Protein AF-A0A7X8ZGB3-F1 (afdb_monomer)

Secondary structure (DSSP, 8-state):
---EEEEEETTEEEEEETTEEEEEEEEETTS-EEEEEEEEEBS---SSSB-HHHHHHHHHHH-SSHHHHHHHHHHHHHTT-B-BTBEEEEEEEE-SS-EEEEEE-SS-EEEEEESSS-----SS--STTTGGGB---HHHHHHHHHHHHHHHHHHHHHHHTTS--HHHHHHHHT-----GGGT---SS-TT--EEEEEE--SS-GGG-EEEEEES-TTS--EEEEEGGG-S--HHHHS-HHHHHHHHHHHHH-SS-TTHHHHHHHHHHHHHHHHHHHHHHHHHHHTT-HHHHHHHHHHHHHHHHHHHHHHHHHH--

Sequence (316 aa):
MRRFGATRLANWLGSCHINMPFPLMGINAAGLAVAMNNADAYDGWNNCGLNTSMIARIILENCANVDEAAELLEKIRLAGAYYHKKTGSMFFLADRQKAYLSEFCALASQFAVMEFGYVIRANSWRLPGVTALSKHGSKHLANDAFREYQVRDVLNEAMRHGGVRVEDCFAASRLRGGDVKAGVFPVCWESSTAFATCQPDAEFPELSTFYLASGPPRNSVVIAVSFAAQALPLEMYTGNWTAKAQRFKAEAGMDHNKMPEIERLEQELLQEYRLVRERARVLLRENNPGQAQKIMRENLAGQLAKAEKFFDGLLP

Structure (mmCIF, N/CA/C/O backbone):
data_AF-A0A7X8ZGB3-F1
#
_entry.id   AF-A0A7X8ZGB3-F1
#
loop_
_atom_site.group_PDB
_atom_site.id
_atom_site.type_symbol
_atom_site.label_atom_id
_atom_site.label_alt_id
_atom_site.label_comp_id
_atom_site.label_asym_id
_atom_site.label_entity_id
_atom_site.label_seq_id
_atom_site.pdbx_PDB_ins_code
_atom_site.Cartn_x
_atom_site.Cartn_y
_atom_site.Cartn_z
_atom_site.occupancy
_atom_site.B_iso_or_equiv
_atom_site.auth_seq_id
_atom_site.auth_comp_id
_atom_site.auth_asym_id
_atom_site.auth_atom_id
_atom_site.pdbx_PDB_model_num
ATOM 1 N N . MET A 1 1 ? 8.843 20.812 1.112 1.00 49.00 1 MET A N 1
ATOM 2 C CA . MET A 1 1 ? 8.821 19.426 1.636 1.00 49.00 1 MET A CA 1
ATOM 3 C C . MET A 1 1 ? 7.566 18.738 1.108 1.00 49.00 1 MET A C 1
ATOM 5 O O . MET A 1 1 ? 6.501 19.336 1.217 1.00 49.00 1 MET A O 1
ATOM 9 N N . ARG A 1 2 ? 7.675 17.562 0.471 1.00 54.12 2 ARG A N 1
ATOM 10 C CA . ARG A 1 2 ? 6.501 16.800 -0.003 1.00 54.12 2 ARG A CA 1
ATOM 11 C C . ARG A 1 2 ? 5.779 16.218 1.213 1.00 54.12 2 ARG A C 1
ATOM 13 O O . ARG A 1 2 ? 6.442 15.615 2.051 1.00 54.12 2 ARG A O 1
ATOM 20 N N . ARG A 1 3 ? 4.468 16.428 1.340 1.00 58.41 3 ARG A N 1
ATOM 21 C CA . ARG A 1 3 ? 3.660 15.804 2.399 1.00 58.41 3 ARG A CA 1
ATOM 22 C C . ARG A 1 3 ? 2.784 14.724 1.773 1.00 58.41 3 ARG A C 1
ATOM 24 O O . ARG A 1 3 ? 2.307 14.883 0.648 1.00 58.41 3 ARG A O 1
ATOM 31 N N . PHE A 1 4 ? 2.590 13.646 2.514 1.00 56.50 4 PHE A N 1
ATOM 32 C CA . PHE A 1 4 ? 1.699 12.556 2.149 1.00 56.50 4 PHE A CA 1
ATOM 33 C C . PHE A 1 4 ? 0.590 12.449 3.185 1.00 56.50 4 PHE A C 1
ATOM 35 O O . PHE A 1 4 ? 0.779 12.806 4.353 1.00 56.50 4 PHE A O 1
ATOM 42 N N . GLY A 1 5 ? -0.561 11.998 2.711 1.00 56.41 5 GLY A N 1
ATOM 43 C CA . GLY A 1 5 ? -1.736 11.712 3.512 1.00 56.41 5 GLY A CA 1
ATOM 44 C C . GLY A 1 5 ? -2.516 10.563 2.888 1.00 56.41 5 GLY A C 1
ATOM 45 O O . GLY A 1 5 ? -2.223 10.134 1.764 1.00 56.41 5 GLY A O 1
ATOM 46 N N . ALA A 1 6 ? -3.505 10.070 3.624 1.00 56.66 6 ALA A N 1
ATOM 47 C CA . ALA A 1 6 ? -4.519 9.217 3.032 1.00 56.66 6 ALA A CA 1
ATOM 48 C C . ALA A 1 6 ? -5.521 10.100 2.286 1.00 56.66 6 ALA A C 1
ATOM 50 O O . ALA A 1 6 ? -5.900 11.165 2.766 1.00 56.66 6 ALA A O 1
ATOM 51 N N . THR A 1 7 ? -5.961 9.642 1.123 1.00 60.75 7 THR A N 1
ATOM 52 C CA . THR A 1 7 ? -7.112 10.202 0.427 1.00 60.75 7 THR A CA 1
ATOM 53 C C . THR A 1 7 ? -8.176 9.138 0.297 1.00 60.75 7 THR A C 1
ATOM 55 O O . THR A 1 7 ? -7.886 7.974 0.022 1.00 60.75 7 THR A O 1
ATOM 58 N N . ARG A 1 8 ? -9.419 9.570 0.481 1.00 58.38 8 ARG A N 1
ATOM 59 C CA . ARG A 1 8 ? -10.602 8.832 0.097 1.00 58.38 8 ARG A CA 1
ATOM 60 C C . ARG A 1 8 ? -11.329 9.640 -0.964 1.00 58.38 8 ARG A C 1
ATOM 62 O O . ARG A 1 8 ? -11.833 10.724 -0.680 1.00 58.38 8 ARG A O 1
ATOM 69 N N . LEU A 1 9 ? -11.372 9.107 -2.175 1.00 60.69 9 LEU A N 1
ATOM 70 C CA . LEU A 1 9 ? -12.371 9.505 -3.162 1.00 60.69 9 LEU A CA 1
ATOM 71 C C . LEU A 1 9 ? -13.545 8.529 -3.056 1.00 60.69 9 LEU A C 1
ATOM 73 O O . LEU A 1 9 ? -13.414 7.487 -2.413 1.00 60.69 9 LEU A O 1
ATOM 77 N N . ALA A 1 10 ? -14.691 8.854 -3.661 1.00 61.56 10 ALA A N 1
ATOM 78 C CA . ALA A 1 10 ? -15.921 8.062 -3.527 1.00 61.56 10 ALA A CA 1
ATOM 79 C C . ALA A 1 10 ? -15.698 6.545 -3.722 1.00 61.56 10 ALA A C 1
ATOM 81 O O . ALA A 1 10 ? -16.336 5.740 -3.049 1.00 61.56 10 ALA A O 1
ATOM 82 N N . ASN A 1 11 ? -14.723 6.173 -4.563 1.00 79.00 11 ASN A N 1
ATOM 83 C CA . ASN A 1 11 ? -14.507 4.799 -5.002 1.00 79.00 11 ASN A CA 1
ATOM 84 C C . ASN A 1 11 ? -13.228 4.136 -4.460 1.00 79.00 11 ASN A C 1
ATOM 86 O O . ASN A 1 11 ? -13.101 2.923 -4.596 1.00 79.00 11 ASN A O 1
ATOM 90 N N . TRP A 1 12 ? -12.286 4.865 -3.843 1.00 87.75 12 TRP A N 1
ATOM 91 C CA . TRP A 1 12 ? -11.028 4.269 -3.360 1.00 87.75 12 TRP A CA 1
ATOM 92 C C . TRP A 1 12 ? -10.377 5.013 -2.188 1.00 87.75 12 TRP A C 1
ATOM 94 O O . TRP A 1 12 ? -10.574 6.213 -1.993 1.00 87.75 12 TRP A O 1
ATOM 104 N N . LEU A 1 13 ? -9.589 4.263 -1.416 1.00 88.75 13 LEU A N 1
ATOM 105 C CA . LEU A 1 13 ? -8.801 4.684 -0.260 1.00 88.75 13 LEU A CA 1
ATOM 106 C C . LEU A 1 13 ? -7.318 4.425 -0.534 1.00 88.75 13 LEU A C 1
ATOM 108 O O . LEU A 1 13 ? -6.959 3.312 -0.898 1.00 88.75 13 LEU A O 1
ATOM 112 N N . GLY A 1 14 ? -6.436 5.399 -0.337 1.00 88.31 14 GLY A N 1
ATOM 113 C CA . GLY A 1 14 ? -5.009 5.159 -0.555 1.00 88.31 14 GLY A CA 1
ATOM 114 C C . GLY A 1 14 ? -4.102 6.323 -0.195 1.00 88.31 14 GLY A C 1
ATOM 115 O O . GLY A 1 14 ? -4.558 7.348 0.307 1.00 88.31 14 GLY A O 1
ATOM 116 N N . SER A 1 15 ? -2.806 6.172 -0.460 1.00 85.88 15 SER A N 1
ATOM 117 C CA . SER A 1 15 ? -1.818 7.237 -0.289 1.00 85.88 15 SER A CA 1
ATOM 118 C C . SER A 1 15 ? -1.703 8.072 -1.555 1.00 85.88 15 SER A C 1
ATOM 120 O O . SER A 1 15 ? -1.521 7.554 -2.659 1.00 85.88 15 SER A O 1
ATOM 122 N N . CYS A 1 16 ? -1.737 9.392 -1.389 1.00 79.00 16 CYS A N 1
ATOM 123 C CA . CYS A 1 16 ? -1.418 10.324 -2.461 1.00 79.00 16 CYS A CA 1
ATOM 124 C C . CYS A 1 16 ? -0.533 11.460 -1.948 1.00 79.00 16 CYS A C 1
ATOM 126 O O . CYS A 1 16 ? -0.379 11.696 -0.744 1.00 79.00 16 CYS A O 1
ATOM 128 N N . HIS A 1 17 ? 0.047 12.195 -2.890 1.00 70.69 17 HIS A N 1
ATOM 129 C CA . HIS A 1 17 ? 0.663 13.470 -2.571 1.00 70.69 17 HIS A CA 1
ATOM 130 C C . HIS A 1 17 ? -0.441 14.493 -2.253 1.00 70.69 17 HIS A C 1
ATOM 132 O O . HIS A 1 17 ? -1.390 14.617 -3.019 1.00 70.69 17 HIS A O 1
ATOM 138 N N . ILE A 1 18 ? -0.327 15.276 -1.175 1.00 64.12 18 ILE A N 1
ATOM 139 C CA . ILE A 1 18 ? -1.424 16.182 -0.751 1.00 64.12 18 ILE A CA 1
ATOM 140 C C . ILE A 1 18 ? -1.842 17.216 -1.815 1.00 64.12 18 ILE A C 1
ATOM 142 O O . ILE A 1 18 ? -2.983 17.655 -1.843 1.00 64.12 18 ILE A O 1
ATOM 146 N N . ASN A 1 19 ? -0.924 17.586 -2.714 1.00 62.84 19 ASN A N 1
ATOM 147 C CA . ASN A 1 19 ? -1.173 18.586 -3.761 1.00 62.84 19 ASN A CA 1
ATOM 148 C C . ASN A 1 19 ? -1.624 17.977 -5.100 1.00 62.84 19 ASN A C 1
ATOM 150 O O . ASN A 1 19 ? -1.877 18.720 -6.042 1.00 62.84 19 ASN A O 1
ATOM 154 N N . MET A 1 20 ? -1.642 16.646 -5.231 1.00 66.06 20 MET A N 1
ATOM 155 C CA . MET A 1 20 ? -2.043 15.960 -6.461 1.00 66.06 20 MET A CA 1
ATOM 156 C C . MET A 1 20 ? -2.710 14.626 -6.105 1.00 66.06 20 MET A C 1
ATOM 158 O O . MET A 1 20 ? -2.025 13.753 -5.568 1.00 66.06 20 MET A O 1
ATOM 162 N N . PRO A 1 21 ? -3.997 14.415 -6.439 1.00 67.94 21 PRO A N 1
ATOM 163 C CA . PRO A 1 21 ? -4.741 13.206 -6.083 1.00 67.94 21 PRO A CA 1
ATOM 164 C C . PRO A 1 21 ? -4.372 12.024 -6.995 1.00 67.94 21 PRO A C 1
ATOM 166 O O . PRO A 1 21 ? -5.241 11.345 -7.538 1.00 67.94 21 PRO A O 1
ATOM 169 N N . PHE A 1 22 ? -3.077 11.803 -7.219 1.00 79.62 22 PHE A N 1
ATOM 170 C CA . PHE A 1 22 ? -2.578 10.635 -7.922 1.00 79.62 22 PHE A CA 1
ATOM 171 C C . PHE A 1 22 ? -2.048 9.619 -6.901 1.00 79.62 22 PHE A C 1
ATOM 173 O O . PHE A 1 22 ? -1.136 9.954 -6.133 1.00 79.62 22 PHE A O 1
ATOM 180 N N . PRO A 1 23 ? -2.633 8.411 -6.847 1.00 84.06 23 PRO A N 1
ATOM 181 C CA . PRO A 1 23 ? -2.260 7.393 -5.886 1.00 84.06 23 PRO A CA 1
ATOM 182 C C . PRO A 1 23 ? -0.867 6.836 -6.172 1.00 84.06 23 PRO A C 1
ATOM 184 O O . PRO A 1 23 ? -0.486 6.616 -7.323 1.00 84.06 23 PRO A O 1
ATOM 187 N N . LEU A 1 24 ? -0.127 6.571 -5.096 1.00 87.38 24 LEU A N 1
ATOM 188 C CA . LEU A 1 24 ? 1.024 5.662 -5.120 1.00 87.38 24 LEU A CA 1
ATOM 189 C C . LEU A 1 24 ? 0.590 4.229 -4.796 1.00 87.38 24 LEU A C 1
ATOM 191 O O . LEU A 1 24 ? 1.130 3.263 -5.328 1.00 87.38 24 LEU A O 1
ATOM 195 N N . MET A 1 25 ? -0.402 4.103 -3.918 1.00 91.81 25 MET A N 1
ATOM 196 C CA . MET A 1 25 ? -1.019 2.848 -3.527 1.00 91.81 25 MET A CA 1
ATOM 197 C C . MET A 1 25 ? -2.447 3.123 -3.060 1.00 91.81 25 MET A C 1
ATOM 199 O O . MET A 1 25 ? -2.706 4.176 -2.477 1.00 91.81 25 MET A O 1
ATOM 203 N N . GLY A 1 26 ? -3.363 2.189 -3.271 1.00 93.50 26 GLY A N 1
ATOM 204 C CA . GLY A 1 26 ? -4.713 2.271 -2.741 1.00 93.50 26 GLY A CA 1
ATOM 205 C C . GLY A 1 26 ? -5.487 0.973 -2.883 1.00 93.50 26 GLY A C 1
ATOM 206 O O . GLY A 1 26 ? -5.017 0.009 -3.478 1.00 93.50 26 GLY A O 1
ATOM 207 N N . ILE A 1 27 ? -6.687 0.974 -2.323 1.00 94.69 27 ILE A N 1
ATOM 208 C CA . ILE A 1 27 ? -7.666 -0.097 -2.393 1.00 94.69 27 ILE A CA 1
ATOM 209 C C . ILE A 1 27 ? -9.042 0.494 -2.679 1.00 94.69 27 ILE A C 1
ATOM 211 O O . ILE A 1 27 ? -9.413 1.521 -2.103 1.00 94.69 27 ILE A O 1
ATOM 215 N N . ASN A 1 28 ? -9.784 -0.112 -3.599 1.00 94.31 28 ASN A N 1
ATOM 216 C CA . ASN A 1 28 ? -11.094 0.387 -3.999 1.00 94.31 28 ASN A CA 1
ATOM 217 C C . ASN A 1 28 ? -12.258 -0.334 -3.306 1.00 94.31 28 ASN A C 1
ATOM 219 O O . ASN A 1 28 ? -12.068 -1.308 -2.576 1.00 94.31 28 ASN A O 1
ATOM 223 N N . ALA A 1 29 ? -13.473 0.161 -3.544 1.00 91.69 29 ALA A N 1
ATOM 224 C CA . ALA A 1 29 ? -14.702 -0.375 -2.958 1.00 91.69 29 ALA A CA 1
ATOM 225 C C . ALA A 1 29 ? -14.969 -1.854 -3.301 1.00 91.69 29 ALA A C 1
ATOM 227 O O . ALA A 1 29 ? -15.672 -2.528 -2.556 1.00 91.69 29 ALA A O 1
ATOM 228 N N . ALA A 1 30 ? -14.414 -2.363 -4.407 1.00 93.62 30 ALA A N 1
ATOM 229 C CA . ALA A 1 30 ? -14.552 -3.761 -4.818 1.00 93.62 30 ALA A CA 1
ATOM 230 C C . ALA A 1 30 ? -13.546 -4.703 -4.123 1.00 93.62 30 ALA A C 1
ATOM 232 O O . ALA A 1 30 ? -13.675 -5.930 -4.214 1.00 93.62 30 ALA A O 1
ATOM 233 N N . GLY A 1 31 ? -12.575 -4.139 -3.393 1.00 94.50 31 GLY A N 1
ATOM 234 C CA . GLY A 1 31 ? -11.484 -4.871 -2.754 1.00 94.50 31 GLY A CA 1
ATOM 235 C C . GLY A 1 31 ? -10.258 -5.057 -3.652 1.00 94.50 31 GLY A C 1
ATOM 236 O O . GLY A 1 31 ? -9.401 -5.870 -3.320 1.00 94.50 31 GLY A O 1
ATOM 237 N N . LEU A 1 32 ? -10.151 -4.321 -4.764 1.00 96.38 32 LEU A N 1
ATOM 238 C CA . LEU A 1 32 ? -8.953 -4.308 -5.604 1.00 96.38 32 LEU A CA 1
ATOM 239 C C . LEU A 1 32 ? -7.913 -3.356 -5.007 1.00 96.38 32 LEU A C 1
ATOM 241 O O . LEU A 1 32 ? -8.125 -2.143 -4.943 1.00 96.38 32 LEU A O 1
ATOM 245 N N . ALA A 1 33 ? -6.783 -3.914 -4.588 1.00 96.44 33 ALA A N 1
ATOM 246 C CA . ALA A 1 33 ? -5.581 -3.199 -4.204 1.00 96.44 33 ALA A CA 1
ATOM 247 C C . ALA A 1 33 ? -4.682 -2.946 -5.419 1.00 96.44 33 ALA A C 1
ATOM 249 O O . ALA A 1 33 ? -4.435 -3.837 -6.232 1.00 96.44 33 ALA A O 1
ATOM 250 N N . VAL A 1 34 ? -4.145 -1.733 -5.497 1.00 96.25 34 VAL A N 1
ATOM 251 C CA . VAL A 1 34 ? -3.185 -1.303 -6.510 1.00 96.25 34 VAL A CA 1
ATOM 252 C C . VAL A 1 34 ? -2.037 -0.612 -5.800 1.00 96.25 34 VAL A C 1
ATOM 254 O O . VAL A 1 34 ? -2.250 0.349 -5.066 1.00 96.25 34 VAL A O 1
ATOM 257 N N . ALA A 1 35 ? -0.813 -1.048 -6.051 1.00 94.31 35 ALA A N 1
ATOM 258 C CA . ALA A 1 35 ? 0.388 -0.284 -5.755 1.00 94.31 35 ALA A CA 1
ATOM 259 C C . ALA A 1 35 ? 1.154 -0.048 -7.047 1.00 94.31 35 ALA A C 1
ATOM 261 O O . ALA A 1 35 ? 1.130 -0.882 -7.952 1.00 94.31 35 ALA A O 1
ATOM 262 N N . MET A 1 36 ? 1.850 1.076 -7.139 1.00 92.12 36 MET A N 1
ATOM 263 C CA . MET A 1 36 ? 2.722 1.339 -8.270 1.00 92.12 36 MET A CA 1
ATOM 264 C C . MET A 1 36 ? 4.132 1.679 -7.824 1.00 92.12 36 MET A C 1
ATOM 266 O O . MET A 1 36 ? 4.365 2.173 -6.720 1.00 92.12 36 MET A O 1
ATOM 270 N N . ASN A 1 37 ? 5.080 1.397 -8.707 1.00 90.31 37 ASN A N 1
ATOM 271 C CA . ASN A 1 37 ? 6.458 1.806 -8.540 1.00 90.31 37 ASN A CA 1
ATOM 272 C C . ASN A 1 37 ? 7.037 2.255 -9.881 1.00 90.31 37 ASN A C 1
ATOM 274 O O . ASN A 1 37 ? 6.644 1.776 -10.947 1.00 90.31 37 ASN A O 1
ATOM 278 N N . ASN A 1 38 ? 8.007 3.161 -9.823 1.00 89.06 38 ASN A N 1
ATOM 279 C CA . ASN A 1 38 ? 8.824 3.471 -10.987 1.00 89.06 38 ASN A CA 1
ATOM 280 C C . ASN A 1 38 ? 9.788 2.309 -11.224 1.00 89.06 38 ASN A C 1
ATOM 282 O O . ASN A 1 38 ? 10.318 1.741 -10.264 1.00 89.06 38 ASN A O 1
ATOM 286 N N . ALA A 1 39 ? 10.017 1.990 -12.489 1.00 90.06 39 ALA A N 1
ATOM 287 C CA . ALA A 1 39 ? 10.899 0.909 -12.900 1.00 90.06 39 ALA A CA 1
ATOM 288 C C . ALA A 1 39 ? 12.016 1.430 -13.817 1.00 90.06 39 ALA A C 1
ATOM 290 O O . ALA A 1 39 ? 12.376 2.612 -13.746 1.00 90.06 39 ALA A O 1
ATOM 291 N N . ASP A 1 40 ? 12.528 0.566 -14.694 1.00 90.25 40 ASP A N 1
ATOM 292 C CA . ASP A 1 40 ? 13.794 0.816 -15.367 1.00 90.25 40 ASP A CA 1
ATOM 293 C C . ASP A 1 40 ? 13.770 1.976 -16.345 1.00 90.25 40 ASP A C 1
ATOM 295 O O . ASP A 1 40 ? 12.764 2.267 -16.995 1.00 90.25 40 ASP A O 1
ATOM 299 N N . ALA A 1 41 ? 14.931 2.603 -16.522 1.00 89.19 41 ALA A N 1
ATOM 300 C CA . ALA A 1 41 ? 15.139 3.434 -17.694 1.00 89.19 41 ALA A CA 1
ATOM 301 C C . ALA A 1 41 ? 15.141 2.578 -18.976 1.00 89.19 41 ALA A C 1
ATOM 303 O O . ALA A 1 41 ? 15.734 1.501 -18.985 1.00 89.19 41 ALA A O 1
ATOM 304 N N . TYR A 1 42 ? 14.531 3.064 -20.060 1.00 90.31 42 TYR A N 1
ATOM 305 C CA . TYR A 1 42 ? 14.489 2.375 -21.359 1.00 90.31 42 TYR A CA 1
ATOM 306 C C . TYR A 1 42 ? 14.445 3.367 -22.534 1.00 90.31 42 TYR A C 1
ATOM 308 O O . TYR A 1 42 ? 14.163 4.550 -22.333 1.00 90.31 42 TYR A O 1
ATOM 316 N N . ASP A 1 43 ? 14.721 2.887 -23.752 1.00 85.75 43 ASP A N 1
ATOM 317 C CA . ASP A 1 43 ? 14.575 3.656 -24.999 1.00 85.75 43 ASP A CA 1
ATOM 318 C C . ASP A 1 43 ? 13.208 3.401 -25.656 1.00 85.75 43 ASP A C 1
ATOM 320 O O . ASP A 1 43 ? 12.657 2.312 -25.532 1.00 85.75 43 ASP A O 1
ATOM 324 N N . GLY A 1 44 ? 12.673 4.379 -26.397 1.00 77.38 44 GLY A N 1
ATOM 325 C CA . GLY A 1 44 ? 11.382 4.237 -27.094 1.00 77.38 44 GLY A CA 1
ATOM 326 C C . GLY A 1 44 ? 10.171 4.650 -26.254 1.00 77.38 44 GLY A C 1
ATOM 327 O O . GLY A 1 44 ? 9.106 4.042 -26.341 1.00 77.38 44 GLY A O 1
ATOM 328 N N . TRP A 1 45 ? 10.337 5.678 -25.420 1.00 76.94 45 TRP A N 1
ATOM 329 C CA . TRP A 1 45 ? 9.243 6.273 -24.662 1.00 76.94 45 TRP A CA 1
ATOM 330 C C . TRP A 1 45 ? 8.394 7.223 -25.514 1.00 76.94 45 TRP A C 1
ATOM 332 O O . TRP A 1 45 ? 8.902 7.930 -26.386 1.00 76.94 45 TRP A O 1
ATOM 342 N N . ASN A 1 46 ? 7.103 7.309 -25.196 1.00 78.44 46 ASN A N 1
ATOM 343 C CA . ASN A 1 46 ? 6.226 8.343 -25.743 1.00 78.44 46 ASN A CA 1
ATOM 344 C C . ASN A 1 46 ? 6.501 9.693 -25.068 1.00 78.44 46 ASN A C 1
ATOM 346 O O . ASN A 1 46 ? 7.007 9.742 -23.948 1.00 78.44 46 ASN A O 1
ATOM 350 N N . ASN A 1 47 ? 6.149 10.801 -25.725 1.00 79.12 47 ASN A N 1
ATOM 351 C CA . ASN A 1 47 ? 6.318 12.155 -25.174 1.00 79.12 47 ASN A CA 1
ATOM 352 C C . ASN A 1 47 ? 5.047 12.719 -24.516 1.00 79.12 47 ASN A C 1
ATOM 354 O O . ASN A 1 47 ? 5.114 13.751 -23.850 1.00 79.12 47 ASN A O 1
ATOM 358 N N . CYS A 1 48 ? 3.904 12.057 -24.685 1.00 80.56 48 CYS A N 1
ATOM 359 C CA . CYS A 1 48 ? 2.616 12.455 -24.126 1.00 80.56 48 CYS A CA 1
ATOM 360 C C . CYS A 1 48 ? 1.789 11.221 -23.747 1.00 80.56 48 CYS A C 1
ATOM 362 O O . CYS A 1 48 ? 1.986 10.147 -24.314 1.00 80.56 48 CYS A O 1
ATOM 364 N N . GLY A 1 49 ? 0.897 11.371 -22.764 1.00 87.50 49 GLY A N 1
ATOM 365 C CA . GLY A 1 49 ? 0.035 10.290 -22.289 1.00 87.50 49 GLY A CA 1
ATOM 366 C C . GLY A 1 49 ? -0.186 10.298 -20.776 1.00 87.50 49 GLY A C 1
ATOM 367 O O . GLY A 1 49 ? 0.109 11.269 -20.075 1.00 87.50 49 GLY A O 1
ATOM 368 N N . LEU A 1 50 ? -0.696 9.178 -20.284 1.00 90.31 50 LEU A N 1
ATOM 369 C CA . LEU A 1 50 ? -0.978 8.888 -18.889 1.00 90.31 50 LEU A CA 1
ATOM 370 C C . LEU A 1 50 ? 0.293 8.423 -18.178 1.00 90.31 50 LEU A C 1
ATOM 372 O O . LEU A 1 50 ? 0.938 7.459 -18.595 1.00 90.31 50 LEU A O 1
ATOM 376 N N . ASN A 1 51 ? 0.625 9.081 -17.068 1.00 89.75 51 ASN A N 1
ATOM 377 C CA . ASN A 1 51 ? 1.697 8.621 -16.190 1.00 89.75 51 ASN A CA 1
ATOM 378 C C . ASN A 1 51 ? 1.246 7.494 -15.258 1.00 89.75 51 ASN A C 1
ATOM 380 O O . ASN A 1 51 ? 0.054 7.274 -15.061 1.00 89.75 51 ASN A O 1
ATOM 384 N N . THR A 1 52 ? 2.207 6.804 -14.643 1.00 91.56 52 THR A N 1
ATOM 385 C CA . THR A 1 52 ? 1.965 5.648 -13.763 1.00 91.56 52 THR A CA 1
ATOM 386 C C . THR A 1 52 ? 0.919 5.920 -12.689 1.00 91.56 52 THR A C 1
ATOM 388 O O . THR A 1 52 ? 0.036 5.103 -12.456 1.00 91.56 52 THR A O 1
ATOM 391 N N . SER A 1 53 ? 0.988 7.092 -12.057 1.00 90.44 53 SER A N 1
ATOM 392 C CA . SER A 1 53 ? 0.077 7.467 -10.976 1.00 90.44 53 SER A CA 1
ATOM 393 C C . SER A 1 53 ? -1.345 7.757 -11.483 1.00 90.44 53 SER A C 1
ATOM 395 O O . SER A 1 53 ? -2.322 7.426 -10.818 1.00 90.44 53 SER A O 1
ATOM 397 N N . MET A 1 54 ? -1.481 8.298 -12.700 1.00 91.56 54 MET A N 1
ATOM 398 C CA . MET A 1 54 ? -2.775 8.450 -13.377 1.00 91.56 54 MET A CA 1
ATOM 399 C C . MET A 1 54 ? -3.369 7.094 -13.755 1.00 91.56 54 MET A C 1
ATOM 401 O O . MET A 1 54 ? -4.555 6.874 -13.546 1.00 91.56 54 MET A O 1
ATOM 405 N N . ILE A 1 55 ? -2.552 6.171 -14.262 1.00 94.38 55 ILE A N 1
ATOM 406 C CA . ILE A 1 55 ? -2.997 4.817 -14.611 1.00 94.38 55 ILE A CA 1
ATOM 407 C C . ILE A 1 55 ? -3.473 4.072 -13.360 1.00 94.38 55 ILE A C 1
ATOM 409 O O . ILE A 1 55 ? -4.572 3.526 -13.367 1.00 94.38 55 ILE A O 1
ATOM 413 N N . ALA A 1 56 ? -2.709 4.122 -12.261 1.00 94.44 56 ALA A N 1
ATOM 414 C CA . ALA A 1 56 ? -3.113 3.532 -10.983 1.00 94.44 56 ALA A CA 1
ATOM 415 C C . ALA A 1 56 ? -4.464 4.083 -10.496 1.00 94.44 56 ALA A C 1
ATOM 417 O O . ALA A 1 56 ? -5.306 3.326 -10.019 1.00 94.44 56 ALA A O 1
ATOM 418 N N . ARG A 1 57 ? -4.701 5.391 -10.671 1.00 92.38 57 ARG A N 1
ATOM 419 C CA . ARG A 1 57 ? -5.997 6.011 -10.373 1.00 92.38 57 ARG A CA 1
ATOM 420 C C . ARG A 1 57 ? -7.121 5.457 -11.243 1.00 92.38 57 ARG A C 1
ATOM 422 O O . ARG A 1 57 ? -8.156 5.093 -10.701 1.00 92.38 57 ARG A O 1
ATOM 429 N N . ILE A 1 58 ? -6.925 5.398 -12.561 1.00 93.88 58 ILE A N 1
ATOM 430 C CA . ILE A 1 58 ? -7.948 4.903 -13.494 1.00 93.88 58 ILE A CA 1
ATOM 431 C C . ILE A 1 58 ? -8.298 3.452 -13.154 1.00 93.88 58 ILE A C 1
ATOM 433 O O . ILE A 1 58 ? -9.480 3.128 -13.113 1.00 93.88 58 ILE A O 1
ATOM 437 N N . ILE A 1 59 ? -7.309 2.610 -12.834 1.00 96.00 59 ILE A N 1
ATOM 438 C CA . ILE A 1 59 ? -7.552 1.235 -12.373 1.00 96.00 59 ILE A CA 1
ATOM 439 C C . ILE A 1 59 ? -8.411 1.239 -11.102 1.00 96.00 59 ILE A C 1
ATOM 441 O O . ILE A 1 59 ? -9.457 0.599 -11.068 1.00 96.00 59 ILE A O 1
ATOM 445 N N . LEU A 1 60 ? -8.011 1.991 -10.071 1.00 94.88 60 LEU A N 1
ATOM 446 C CA . LEU A 1 60 ? -8.756 2.060 -8.808 1.00 94.88 60 LEU A CA 1
ATOM 447 C C . LEU A 1 60 ? -10.196 2.566 -8.991 1.00 94.88 60 LEU A C 1
ATOM 449 O O . LEU A 1 60 ? -11.083 2.141 -8.254 1.00 94.88 60 LEU A O 1
ATOM 453 N N . GLU A 1 61 ? -10.431 3.459 -9.952 1.00 93.12 61 GLU A N 1
ATOM 454 C CA . GLU A 1 61 ? -11.746 4.046 -10.226 1.00 93.12 61 GLU A CA 1
ATOM 455 C C . GLU A 1 61 ? -12.644 3.185 -11.128 1.00 93.12 61 GLU A C 1
ATOM 457 O O . GLU A 1 61 ? -13.861 3.338 -11.039 1.00 93.12 61 GLU A O 1
ATOM 462 N N . ASN A 1 62 ? -12.082 2.314 -11.978 1.00 94.56 62 ASN A N 1
ATOM 463 C CA . ASN A 1 62 ? -12.827 1.657 -13.064 1.00 94.56 62 ASN A CA 1
ATOM 464 C C . ASN A 1 62 ? -12.741 0.122 -13.083 1.00 94.56 62 ASN A C 1
ATOM 466 O O . ASN A 1 62 ? -13.470 -0.489 -13.859 1.00 94.56 62 ASN A O 1
ATOM 470 N N . CYS A 1 63 ? -11.881 -0.505 -12.277 1.00 96.81 63 CYS A N 1
ATOM 471 C CA . CYS A 1 63 ? -11.711 -1.962 -12.262 1.00 96.81 63 CYS A CA 1
ATOM 472 C C . CYS A 1 63 ? -12.206 -2.565 -10.944 1.00 96.81 63 CYS A C 1
ATOM 474 O O . CYS A 1 63 ? -11.904 -2.053 -9.868 1.00 96.81 63 CYS A O 1
ATOM 476 N N . ALA A 1 64 ? -12.922 -3.682 -11.003 1.00 94.94 64 ALA A N 1
ATOM 477 C CA . ALA A 1 64 ? -13.402 -4.409 -9.830 1.00 94.94 64 ALA A CA 1
ATOM 478 C C . ALA A 1 64 ? -12.422 -5.489 -9.341 1.00 94.94 64 ALA A C 1
ATOM 480 O O . ALA A 1 64 ? -12.452 -5.863 -8.169 1.00 94.94 64 ALA A O 1
ATOM 481 N N . ASN A 1 65 ? -11.568 -6.002 -10.227 1.00 95.62 65 ASN A N 1
ATOM 482 C CA . ASN A 1 65 ? -10.678 -7.133 -9.965 1.00 95.62 65 ASN A CA 1
ATOM 483 C C . ASN A 1 65 ? -9.360 -7.008 -10.747 1.00 95.62 65 ASN A C 1
ATOM 485 O O . ASN A 1 65 ? -9.163 -6.090 -11.550 1.00 95.62 65 ASN A O 1
ATOM 489 N N . VAL A 1 66 ? -8.437 -7.930 -10.473 1.00 95.62 66 VAL A N 1
ATOM 490 C CA . VAL A 1 66 ? -7.086 -7.933 -11.043 1.00 95.62 66 VAL A CA 1
ATOM 491 C C . VAL A 1 66 ? -7.081 -8.186 -12.557 1.00 95.62 66 VAL A C 1
ATOM 493 O O . VAL A 1 66 ? -6.240 -7.611 -13.249 1.00 95.62 66 VAL A O 1
ATOM 496 N N . ASP A 1 67 ? -8.013 -8.980 -13.095 1.00 95.31 67 ASP A N 1
ATOM 497 C CA . ASP A 1 67 ? -8.079 -9.250 -14.541 1.00 95.31 67 ASP A CA 1
ATOM 498 C C . ASP A 1 67 ? -8.480 -8.006 -15.328 1.00 95.31 67 ASP A C 1
ATOM 500 O O . ASP A 1 67 ? -7.805 -7.635 -16.286 1.00 95.31 67 ASP A O 1
ATOM 504 N N . GLU A 1 68 ? -9.524 -7.306 -14.881 1.00 97.00 68 GLU A N 1
ATOM 505 C CA . GLU A 1 68 ? -9.958 -6.044 -15.489 1.00 97.00 68 GLU A CA 1
ATOM 506 C C . GLU A 1 68 ? -8.836 -5.000 -15.476 1.00 97.00 68 GLU A C 1
ATOM 508 O O . GLU A 1 68 ? -8.639 -4.270 -16.451 1.00 97.00 68 GLU A O 1
ATOM 513 N N . ALA A 1 69 ? -8.066 -4.948 -14.385 1.00 96.88 69 ALA A N 1
ATOM 514 C CA . ALA A 1 69 ? -6.907 -4.073 -14.270 1.00 96.88 69 ALA A CA 1
ATOM 515 C C . ALA A 1 69 ? -5.794 -4.449 -15.264 1.00 96.88 69 ALA A C 1
ATOM 517 O O . ALA A 1 69 ? -5.201 -3.563 -15.886 1.00 96.88 69 ALA A O 1
ATOM 518 N N . ALA A 1 70 ? -5.523 -5.744 -15.448 1.00 95.19 70 ALA A N 1
ATOM 519 C CA . ALA A 1 70 ? -4.540 -6.231 -16.415 1.00 95.19 70 ALA A CA 1
ATOM 520 C C . ALA A 1 70 ? -4.966 -5.933 -17.863 1.00 95.19 70 ALA A C 1
ATOM 522 O O . ALA A 1 70 ? -4.165 -5.426 -18.653 1.00 95.19 70 ALA A O 1
ATOM 523 N N . GLU A 1 71 ? -6.239 -6.156 -18.198 1.00 96.06 71 GLU A N 1
ATOM 524 C CA . GLU A 1 71 ? -6.798 -5.789 -19.501 1.00 96.06 71 GLU A CA 1
ATOM 525 C C . GLU A 1 71 ? -6.705 -4.286 -19.768 1.00 96.06 71 GLU A C 1
ATOM 527 O O . GLU A 1 71 ? -6.386 -3.865 -20.881 1.00 96.06 71 GLU A O 1
ATOM 532 N N . LEU A 1 72 ? -6.997 -3.459 -18.761 1.00 96.69 72 LEU A N 1
ATOM 533 C CA . LEU A 1 72 ? -6.921 -2.008 -18.886 1.00 96.69 72 LEU A CA 1
ATOM 534 C C . LEU A 1 72 ? -5.483 -1.541 -19.143 1.00 96.69 72 LEU A C 1
ATOM 536 O O . LEU A 1 72 ? -5.270 -0.679 -19.998 1.00 96.69 72 LEU A O 1
ATOM 540 N N . LEU A 1 73 ? -4.500 -2.115 -18.444 1.00 96.00 73 LEU A N 1
ATOM 541 C CA . LEU A 1 73 ? -3.083 -1.828 -18.683 1.00 96.00 73 LEU A CA 1
ATOM 542 C C . LEU A 1 73 ? -2.702 -2.124 -20.137 1.00 96.00 73 LEU A C 1
ATOM 544 O O . LEU A 1 73 ? -2.114 -1.272 -20.808 1.00 96.00 73 LEU A O 1
ATOM 548 N N . GLU A 1 74 ? -3.101 -3.284 -20.654 1.00 94.56 74 GLU A N 1
ATOM 549 C CA . GLU A 1 74 ? -2.805 -3.666 -22.033 1.00 94.56 74 GLU A CA 1
ATOM 550 C C . GLU A 1 74 ? -3.521 -2.767 -23.056 1.00 94.56 74 GLU A C 1
ATOM 552 O O . GLU A 1 74 ? -2.904 -2.323 -24.027 1.00 94.56 74 GLU A O 1
ATOM 557 N N . LYS A 1 75 ? -4.783 -2.388 -22.803 1.00 95.62 75 LYS A N 1
ATOM 558 C CA . LYS A 1 75 ? -5.522 -1.410 -23.626 1.00 95.62 75 LYS A CA 1
ATOM 559 C C . LYS A 1 75 ? -4.806 -0.056 -23.675 1.00 95.62 75 LYS A C 1
ATOM 561 O O . LYS A 1 75 ? -4.654 0.514 -24.755 1.00 95.62 75 LYS A O 1
ATOM 566 N N . ILE A 1 76 ? -4.321 0.447 -22.536 1.00 94.62 76 ILE A N 1
ATOM 567 C CA . ILE A 1 76 ? -3.560 1.708 -22.456 1.00 94.62 76 ILE A CA 1
ATOM 568 C C . ILE A 1 76 ? -2.259 1.617 -23.261 1.00 94.62 76 ILE A C 1
ATOM 570 O O . ILE A 1 76 ? -1.907 2.567 -23.967 1.00 94.62 76 ILE A O 1
ATOM 574 N N . ARG A 1 77 ? -1.550 0.483 -23.177 1.00 92.31 77 ARG A N 1
ATOM 575 C CA . ARG A 1 77 ? -0.319 0.251 -23.943 1.00 92.31 77 ARG A CA 1
ATOM 576 C C . ARG A 1 77 ? -0.585 0.244 -25.443 1.00 92.31 77 ARG A C 1
ATOM 578 O O . ARG A 1 77 ? 0.064 0.988 -26.173 1.00 92.31 77 ARG A O 1
ATOM 585 N N . LEU A 1 78 ? -1.541 -0.567 -25.894 1.00 93.12 78 LEU A N 1
ATOM 586 C CA . LEU A 1 78 ? -1.887 -0.722 -27.310 1.00 93.12 78 LEU A CA 1
ATOM 587 C C . LEU A 1 78 ? -2.405 0.578 -27.932 1.00 93.12 78 LEU A C 1
ATOM 589 O O . LEU A 1 78 ? -2.133 0.850 -29.097 1.00 93.12 78 LEU A O 1
ATOM 593 N N . ALA A 1 79 ? -3.087 1.415 -27.147 1.00 93.00 79 ALA A N 1
ATOM 594 C CA . ALA A 1 79 ? -3.507 2.749 -27.568 1.00 93.00 79 ALA A CA 1
ATOM 595 C C . ALA A 1 79 ? -2.349 3.765 -27.667 1.00 93.00 79 ALA A C 1
ATOM 597 O O . ALA A 1 79 ? -2.576 4.910 -28.054 1.00 93.00 79 ALA A O 1
ATOM 598 N N . GLY A 1 80 ? -1.123 3.399 -27.272 1.00 91.06 80 GLY A N 1
ATOM 599 C CA . GLY A 1 80 ? 0.013 4.320 -27.213 1.00 91.06 80 GLY A CA 1
ATOM 600 C C . GLY A 1 80 ? -0.146 5.410 -26.148 1.00 91.06 80 GLY A C 1
ATOM 601 O O . GLY A 1 80 ? 0.517 6.441 -26.214 1.00 91.06 80 GLY A O 1
ATOM 602 N N . ALA A 1 81 ? -1.017 5.203 -25.156 1.00 91.81 81 ALA A N 1
ATOM 603 C CA . ALA A 1 81 ? -1.398 6.229 -24.190 1.00 91.81 81 ALA A CA 1
ATOM 604 C C . ALA A 1 81 ? -0.502 6.268 -22.942 1.00 91.81 81 ALA A C 1
ATOM 606 O O . ALA A 1 81 ? -0.720 7.107 -22.073 1.00 91.81 81 ALA A O 1
ATOM 607 N N . TYR A 1 82 ? 0.496 5.390 -22.814 1.00 91.12 82 TYR A N 1
ATOM 608 C CA . TYR A 1 82 ? 1.440 5.419 -21.693 1.00 91.12 82 TYR A CA 1
ATOM 609 C C . TYR A 1 82 ? 2.512 6.496 -21.864 1.00 91.12 82 TYR A C 1
ATOM 611 O O . TYR A 1 82 ? 3.181 6.556 -22.894 1.00 91.12 82 TYR A O 1
ATOM 619 N N . TYR A 1 83 ? 2.750 7.276 -20.810 1.00 87.94 83 TYR A N 1
ATOM 620 C CA . TYR A 1 83 ? 3.835 8.247 -20.741 1.00 87.94 83 TYR A CA 1
ATOM 621 C C . TYR A 1 83 ? 4.476 8.284 -19.366 1.00 87.94 83 TYR A C 1
ATOM 623 O O . TYR A 1 83 ? 3.859 8.711 -18.396 1.00 87.94 83 TYR A O 1
ATOM 631 N N . HIS A 1 84 ? 5.768 7.982 -19.285 1.00 82.19 84 HIS A N 1
ATOM 632 C CA . HIS A 1 84 ? 6.509 8.244 -18.058 1.00 82.19 84 HIS A CA 1
ATOM 633 C C . HIS A 1 84 ? 7.959 8.633 -18.320 1.00 82.19 84 HIS A C 1
ATOM 635 O O . HIS A 1 84 ? 8.890 8.044 -17.776 1.00 82.19 84 HIS A O 1
ATOM 641 N N . LYS A 1 85 ? 8.161 9.667 -19.149 1.00 82.56 85 LYS A N 1
ATOM 642 C CA . LYS A 1 85 ? 9.508 10.113 -19.547 1.00 82.56 85 LYS A CA 1
ATOM 643 C C . LYS A 1 85 ? 10.332 8.898 -20.006 1.00 82.56 85 LYS A C 1
ATOM 645 O O . LYS A 1 85 ? 9.806 8.049 -20.706 1.00 82.56 85 LYS A O 1
ATOM 650 N N . LYS A 1 86 ? 11.587 8.781 -19.569 1.00 84.62 86 LYS A N 1
ATOM 651 C CA . LYS A 1 86 ? 12.491 7.680 -19.922 1.00 84.62 86 LYS A CA 1
ATOM 652 C C . LYS A 1 86 ? 12.375 6.455 -19.008 1.00 84.62 86 LYS A C 1
ATOM 654 O O . LYS A 1 86 ? 13.304 5.662 -18.999 1.00 84.62 86 LYS A O 1
ATOM 659 N N . THR A 1 87 ? 11.319 6.327 -18.200 1.00 88.75 87 THR A N 1
ATOM 660 C CA . THR A 1 87 ? 11.194 5.264 -17.188 1.00 88.75 87 THR A CA 1
ATOM 661 C C . THR A 1 87 ? 9.977 4.377 -17.400 1.00 88.75 87 THR A C 1
ATOM 663 O O . THR A 1 87 ? 8.908 4.804 -17.840 1.00 88.75 87 THR A O 1
ATOM 666 N N . GLY A 1 88 ? 10.154 3.111 -17.069 1.00 92.50 88 GLY A N 1
ATOM 667 C CA . GLY A 1 88 ? 9.126 2.107 -16.935 1.00 92.50 88 GLY A CA 1
ATOM 668 C C . GLY A 1 88 ? 8.258 2.264 -15.698 1.00 92.50 88 GLY A C 1
ATOM 669 O O . GLY A 1 88 ? 8.509 3.098 -14.825 1.00 92.50 88 GLY A O 1
ATOM 670 N N . SER A 1 89 ? 7.256 1.400 -15.610 1.00 94.50 89 SER A N 1
ATOM 671 C CA . SER A 1 89 ? 6.394 1.248 -14.445 1.00 94.50 89 SER A CA 1
ATOM 672 C C . SER A 1 89 ? 6.344 -0.198 -13.984 1.00 94.50 89 SER A C 1
ATOM 674 O O . SER A 1 89 ? 6.535 -1.131 -14.766 1.00 94.50 89 SER A O 1
ATOM 676 N N . MET A 1 90 ? 6.035 -0.359 -12.707 1.00 95.25 90 MET A N 1
ATOM 677 C CA . MET A 1 90 ? 5.542 -1.592 -12.124 1.00 95.25 90 MET A CA 1
ATOM 678 C C . MET A 1 90 ? 4.188 -1.329 -11.482 1.00 95.25 90 MET A C 1
ATOM 680 O O . MET A 1 90 ? 4.014 -0.308 -10.813 1.00 95.25 90 MET A O 1
ATOM 684 N N . PHE A 1 91 ? 3.258 -2.259 -11.663 1.00 95.94 91 PHE A N 1
ATOM 685 C CA . PHE A 1 91 ? 1.985 -2.279 -10.953 1.00 95.94 91 PHE A CA 1
ATOM 686 C C . PHE A 1 91 ? 1.866 -3.588 -10.183 1.00 95.94 91 PHE A C 1
ATOM 688 O O . PHE A 1 91 ? 2.063 -4.662 -10.742 1.00 95.94 91 PHE A O 1
ATOM 695 N N . PHE A 1 92 ? 1.527 -3.490 -8.907 1.00 96.00 92 PHE A N 1
ATOM 696 C CA . PHE A 1 92 ? 1.173 -4.618 -8.060 1.00 96.00 92 PHE A CA 1
ATOM 697 C C . PHE A 1 92 ? -0.331 -4.553 -7.870 1.00 96.00 92 PHE A C 1
ATOM 699 O O . PHE A 1 92 ? -0.851 -3.556 -7.367 1.00 96.00 92 PHE A O 1
ATOM 706 N N . LEU A 1 93 ? -1.018 -5.588 -8.317 1.00 96.44 93 LEU A N 1
ATOM 707 C CA . LEU A 1 93 ? -2.466 -5.684 -8.312 1.00 96.44 93 LEU A CA 1
ATOM 708 C C . LEU A 1 93 ? -2.829 -6.862 -7.422 1.00 96.44 93 LEU A C 1
ATOM 710 O O . LEU A 1 93 ? -2.236 -7.926 -7.567 1.00 96.44 93 LEU A O 1
ATOM 714 N N . ALA A 1 94 ? -3.772 -6.696 -6.507 1.00 95.56 94 ALA A N 1
ATOM 715 C CA . ALA A 1 94 ? -4.258 -7.803 -5.695 1.00 95.56 94 ALA A CA 1
ATOM 716 C C . ALA A 1 94 ? -5.740 -7.637 -5.396 1.00 95.56 94 ALA A C 1
ATOM 718 O O . ALA A 1 94 ? -6.187 -6.548 -5.052 1.00 95.56 94 ALA A O 1
ATOM 719 N N . ASP A 1 95 ? -6.494 -8.719 -5.493 1.00 94.19 95 ASP A N 1
ATOM 720 C CA . ASP A 1 95 ? -7.873 -8.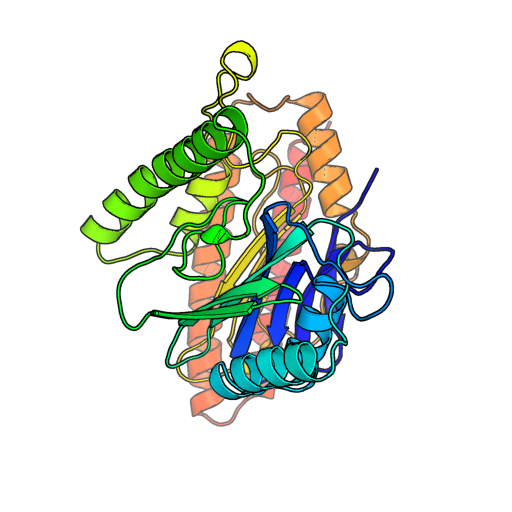792 -5.030 1.00 94.19 95 ASP A CA 1
ATOM 721 C C . ASP A 1 95 ? -8.032 -9.978 -4.068 1.00 94.19 95 ASP A C 1
ATOM 723 O O . ASP A 1 95 ? -7.067 -10.465 -3.479 1.00 94.19 95 ASP A O 1
ATOM 727 N N . ARG A 1 96 ? -9.272 -10.418 -3.857 1.00 89.31 96 ARG A N 1
ATOM 728 C CA . ARG A 1 96 ? -9.618 -11.505 -2.933 1.00 89.31 96 ARG A CA 1
ATOM 729 C C . ARG A 1 96 ? -9.122 -12.878 -3.373 1.00 89.31 96 ARG A C 1
ATOM 731 O O . ARG A 1 96 ? -9.065 -13.780 -2.544 1.00 89.31 96 ARG A O 1
ATOM 738 N N . GLN A 1 97 ? -8.840 -13.055 -4.659 1.00 87.56 97 GLN A N 1
ATOM 739 C CA . GLN A 1 97 ? -8.545 -14.357 -5.246 1.00 87.56 97 GLN A CA 1
ATOM 740 C C . GLN A 1 97 ? -7.087 -14.474 -5.669 1.00 87.56 97 GLN A C 1
ATOM 742 O O . GLN A 1 97 ? -6.524 -15.562 -5.588 1.00 87.56 97 GLN A O 1
ATOM 747 N N . LYS A 1 98 ? -6.477 -13.380 -6.135 1.00 90.38 98 LYS A N 1
ATOM 748 C CA . LYS A 1 98 ? -5.143 -13.432 -6.736 1.00 90.38 98 LYS A CA 1
ATOM 749 C C . LYS A 1 98 ? -4.400 -12.112 -6.673 1.00 90.38 98 LYS A C 1
ATOM 751 O O . LYS A 1 98 ? -4.973 -11.055 -6.412 1.00 90.38 98 LYS A O 1
ATOM 756 N N . ALA A 1 99 ? -3.105 -12.186 -6.963 1.00 93.56 99 ALA A N 1
ATOM 757 C CA . ALA A 1 99 ? -2.252 -11.021 -7.106 1.00 93.56 99 ALA A CA 1
ATOM 758 C C . ALA A 1 99 ? -1.415 -11.101 -8.383 1.00 93.56 99 ALA A C 1
ATOM 760 O O . ALA A 1 99 ? -0.834 -12.142 -8.681 1.00 93.56 99 ALA A O 1
ATOM 761 N N . TYR A 1 100 ? -1.351 -10.008 -9.143 1.00 94.88 100 TYR A N 1
ATOM 762 C CA . TYR A 1 100 ? -0.516 -9.874 -10.335 1.00 94.88 100 TYR A CA 1
ATOM 763 C C . TYR A 1 100 ? 0.578 -8.834 -10.096 1.00 94.88 100 TYR A C 1
ATOM 765 O O . TYR A 1 100 ? 0.350 -7.775 -9.510 1.00 94.88 100 TYR A O 1
ATOM 773 N N . LEU A 1 101 ? 1.764 -9.111 -10.626 1.00 95.06 101 LEU A N 1
ATOM 774 C CA . LEU A 1 101 ? 2.804 -8.115 -10.855 1.00 95.06 101 LEU A CA 1
ATOM 775 C C . LEU A 1 101 ? 2.845 -7.804 -12.349 1.00 95.06 101 LEU A C 1
ATOM 777 O O . LEU A 1 101 ? 3.095 -8.702 -13.148 1.00 95.06 101 LEU A O 1
ATOM 781 N N . SER A 1 102 ? 2.654 -6.541 -12.719 1.00 95.31 102 SER A N 1
ATOM 782 C CA . SER A 1 102 ? 2.875 -6.050 -14.076 1.00 95.31 102 SER A CA 1
ATOM 783 C C . SER A 1 102 ? 4.170 -5.255 -14.151 1.00 95.31 102 SER A C 1
ATOM 785 O O . SER A 1 102 ? 4.382 -4.335 -13.360 1.00 95.31 102 SER A O 1
ATOM 787 N N . GLU A 1 103 ? 5.008 -5.572 -15.131 1.00 95.19 103 GLU A N 1
ATOM 788 C CA . GLU A 1 103 ? 6.133 -4.744 -15.559 1.00 95.19 103 GLU A CA 1
ATOM 789 C C . GLU A 1 103 ? 5.785 -4.129 -16.916 1.00 95.19 103 GLU A C 1
ATOM 791 O O . GLU A 1 103 ? 5.420 -4.832 -17.861 1.00 95.19 103 GLU A O 1
ATOM 796 N N . PHE A 1 104 ? 5.809 -2.798 -16.983 1.00 93.00 104 PHE A N 1
ATOM 797 C CA . PHE A 1 104 ? 5.044 -2.052 -17.975 1.00 93.00 104 PHE A CA 1
ATOM 798 C C . PHE A 1 104 ? 5.830 -0.884 -18.577 1.00 93.00 104 PHE A C 1
ATOM 800 O O . PHE A 1 104 ? 6.356 -0.028 -17.859 1.00 93.00 104 PHE A O 1
ATOM 807 N N . CYS A 1 105 ? 5.862 -0.801 -19.906 1.00 92.75 105 CYS A N 1
ATOM 808 C CA . CYS A 1 105 ? 6.366 0.345 -20.658 1.00 92.75 105 CYS A CA 1
ATOM 809 C C . CYS A 1 105 ? 5.573 0.566 -21.957 1.00 92.75 105 CYS A C 1
ATOM 811 O O . CYS A 1 105 ? 4.637 -0.169 -22.259 1.00 92.75 105 CYS A O 1
ATOM 813 N N . ALA A 1 106 ? 5.948 1.579 -22.748 1.00 90.69 106 ALA A N 1
ATOM 814 C CA . ALA A 1 106 ? 5.268 1.872 -24.015 1.00 90.69 106 ALA A CA 1
ATOM 815 C C . ALA A 1 106 ? 5.392 0.717 -25.026 1.00 90.69 106 ALA A C 1
ATOM 817 O O . ALA A 1 106 ? 4.475 0.470 -25.804 1.00 90.69 106 ALA A O 1
ATOM 818 N N . LEU A 1 107 ? 6.521 0.003 -25.003 1.00 90.50 107 LEU A N 1
ATOM 819 C CA . LEU A 1 107 ? 6.841 -1.041 -25.977 1.00 90.50 107 LEU A CA 1
ATOM 820 C C . LEU A 1 107 ? 6.310 -2.419 -25.572 1.00 90.50 107 LEU A C 1
ATOM 822 O O . LEU A 1 107 ? 5.985 -3.226 -26.439 1.00 90.50 107 LEU A O 1
ATOM 826 N N . ALA A 1 108 ? 6.215 -2.698 -24.272 1.00 90.50 108 ALA A N 1
ATOM 827 C CA . ALA A 1 108 ? 5.888 -4.021 -23.760 1.00 90.50 108 ALA A CA 1
ATOM 828 C C . ALA A 1 108 ? 5.159 -3.953 -22.413 1.00 90.50 108 ALA A C 1
ATOM 830 O O . ALA A 1 108 ? 5.431 -3.093 -21.576 1.00 90.50 108 ALA A O 1
ATOM 831 N N . SER A 1 109 ? 4.254 -4.906 -22.200 1.00 91.81 109 SER A N 1
ATOM 832 C CA . SER A 1 109 ? 3.676 -5.218 -20.897 1.00 91.81 109 SER A CA 1
ATOM 833 C C . SER A 1 109 ? 3.838 -6.708 -20.645 1.00 91.81 109 SER A C 1
ATOM 835 O O . SER A 1 109 ? 3.634 -7.521 -21.548 1.00 91.81 109 SER A O 1
ATOM 837 N N . GLN A 1 110 ? 4.270 -7.055 -19.438 1.00 92.81 110 GLN A N 1
ATOM 838 C CA . GLN A 1 110 ? 4.398 -8.432 -18.979 1.00 92.81 110 GLN A CA 1
ATOM 839 C C . GLN A 1 110 ? 3.753 -8.561 -17.612 1.00 92.81 110 GLN A C 1
ATOM 841 O O . GLN A 1 110 ? 3.819 -7.635 -16.801 1.00 92.81 110 GLN A O 1
ATOM 846 N N . PHE A 1 111 ? 3.145 -9.717 -17.364 1.00 92.31 111 PHE A N 1
ATOM 847 C CA . PHE A 1 111 ? 2.442 -10.010 -16.126 1.00 92.31 111 PHE A CA 1
ATOM 848 C C . PHE A 1 111 ? 2.959 -11.317 -15.541 1.00 92.31 111 PHE A C 1
ATOM 850 O O . PHE A 1 111 ? 3.129 -12.302 -16.257 1.00 92.31 111 PHE A O 1
ATOM 857 N N . ALA A 1 112 ? 3.177 -11.331 -14.233 1.00 90.94 112 ALA A N 1
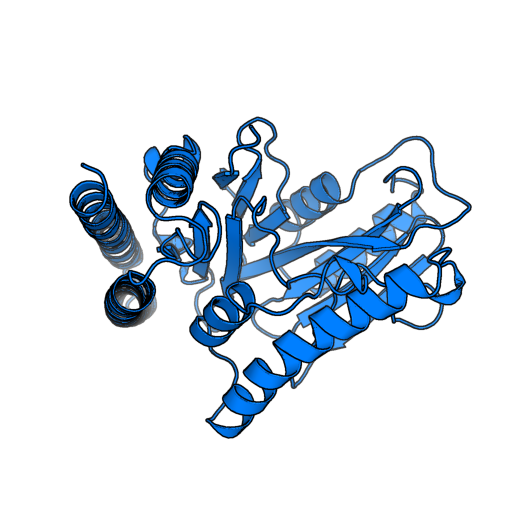ATOM 858 C CA . ALA A 1 112 ? 3.331 -12.552 -13.462 1.00 90.94 112 ALA A CA 1
ATOM 859 C C . ALA A 1 112 ? 2.123 -12.712 -12.546 1.00 90.94 112 ALA A C 1
ATOM 861 O O . ALA A 1 112 ? 1.822 -11.824 -11.745 1.00 90.94 112 ALA A O 1
ATOM 862 N N . VAL A 1 113 ? 1.453 -13.855 -12.674 1.00 89.31 113 VAL A N 1
ATOM 863 C CA . VAL A 1 113 ? 0.366 -14.263 -11.787 1.00 89.31 113 VAL A CA 1
ATOM 864 C C . VAL A 1 113 ? 0.966 -14.929 -10.558 1.00 89.31 113 VAL A C 1
ATOM 866 O O . VAL A 1 113 ? 1.820 -15.807 -10.675 1.00 89.31 113 VAL A O 1
ATOM 869 N N . MET A 1 114 ? 0.526 -14.503 -9.379 1.00 86.38 114 MET A N 1
ATOM 870 C CA . MET A 1 114 ? 0.919 -15.088 -8.107 1.00 86.38 114 MET A CA 1
ATOM 871 C C . MET A 1 114 ? -0.285 -15.770 -7.471 1.00 86.38 114 MET A C 1
ATOM 873 O O . MET A 1 114 ? -1.223 -15.111 -7.022 1.00 86.38 114 MET A O 1
ATOM 877 N N . GLU A 1 115 ? -0.225 -17.095 -7.421 1.00 75.12 115 GLU A N 1
ATOM 878 C CA . GLU A 1 115 ? -1.207 -17.925 -6.715 1.00 75.12 115 GLU A CA 1
ATOM 879 C C . GLU A 1 115 ? -0.727 -18.288 -5.303 1.00 75.12 115 GLU A C 1
ATOM 881 O O . GLU A 1 115 ? -1.534 -18.485 -4.400 1.00 75.12 115 GLU A O 1
ATOM 886 N N . PHE A 1 116 ? 0.593 -18.348 -5.087 1.00 76.56 116 PHE A N 1
ATOM 887 C CA . PHE A 1 116 ? 1.206 -18.672 -3.800 1.00 76.56 116 PHE A CA 1
ATOM 888 C C . PHE A 1 116 ? 2.522 -17.916 -3.578 1.00 76.56 116 PHE A C 1
ATOM 890 O O . PHE A 1 116 ? 3.189 -17.486 -4.520 1.00 76.56 116 PHE A O 1
ATOM 897 N N . GLY A 1 117 ? 2.924 -17.803 -2.309 1.00 84.94 117 GLY A N 1
ATOM 898 C CA . GLY A 1 117 ? 4.187 -17.184 -1.906 1.00 84.94 117 GLY A CA 1
ATOM 899 C C . GLY A 1 117 ? 4.141 -15.655 -1.881 1.00 84.94 117 GLY A C 1
ATOM 900 O O . GLY A 1 117 ? 3.101 -15.050 -1.636 1.00 84.94 117 GLY A O 1
ATOM 901 N N . TYR A 1 118 ? 5.299 -15.029 -2.086 1.00 88.25 118 TYR A N 1
ATOM 902 C CA . TYR A 1 118 ? 5.445 -13.577 -2.116 1.00 88.25 118 TYR A CA 1
ATOM 903 C C . TYR A 1 118 ? 6.438 -13.162 -3.208 1.00 88.25 118 TYR A C 1
ATOM 905 O O . TYR A 1 118 ? 7.348 -13.915 -3.563 1.00 88.25 118 TYR A O 1
ATOM 913 N N . VAL A 1 119 ? 6.300 -11.933 -3.707 1.00 89.56 119 VAL A N 1
ATOM 914 C CA . VAL A 1 119 ? 7.287 -11.301 -4.588 1.00 89.56 119 VAL A CA 1
ATOM 915 C C . VAL A 1 119 ? 7.795 -10.018 -3.951 1.00 89.56 119 VAL A C 1
ATOM 917 O O . VAL A 1 119 ? 7.037 -9.252 -3.363 1.00 89.56 119 VAL A O 1
ATOM 920 N N . ILE A 1 120 ? 9.095 -9.780 -4.093 1.00 90.06 120 ILE A N 1
ATOM 921 C CA . ILE A 1 120 ? 9.726 -8.515 -3.729 1.00 90.06 120 ILE A CA 1
ATOM 922 C C . ILE A 1 120 ? 10.270 -7.910 -5.014 1.00 90.06 120 ILE A C 1
ATOM 924 O O . ILE A 1 120 ? 10.908 -8.596 -5.823 1.00 90.06 120 ILE A O 1
ATOM 928 N N . ARG A 1 121 ? 9.989 -6.627 -5.207 1.00 90.88 121 ARG A N 1
ATOM 929 C CA . ARG A 1 121 ? 10.484 -5.845 -6.332 1.00 90.88 121 ARG A CA 1
ATOM 930 C C . ARG A 1 121 ? 10.950 -4.493 -5.830 1.00 90.88 121 ARG A C 1
ATOM 932 O O . ARG A 1 121 ? 10.184 -3.756 -5.209 1.00 90.88 121 ARG A O 1
ATOM 939 N N . ALA A 1 122 ? 12.212 -4.192 -6.106 1.00 90.50 122 ALA A N 1
ATOM 940 C CA . ALA A 1 122 ? 12.765 -2.855 -5.985 1.00 90.50 122 ALA A CA 1
ATOM 941 C C . ALA A 1 122 ? 12.337 -2.007 -7.200 1.00 90.50 122 ALA A C 1
ATOM 943 O O . ALA A 1 122 ? 11.196 -2.094 -7.642 1.00 90.50 122 ALA A O 1
ATOM 944 N N . ASN A 1 123 ? 13.213 -1.153 -7.729 1.00 89.69 123 ASN A N 1
ATOM 945 C CA . ASN A 1 123 ? 12.940 -0.299 -8.886 1.00 89.69 123 ASN A CA 1
ATOM 946 C C . ASN A 1 123 ? 13.430 -0.933 -10.199 1.00 89.69 123 ASN A C 1
ATOM 948 O O . ASN A 1 123 ? 13.595 -0.213 -11.177 1.00 89.69 123 ASN A O 1
ATOM 952 N N . SER A 1 124 ? 13.624 -2.259 -10.202 1.00 90.69 124 SER A N 1
ATOM 953 C CA . SER A 1 124 ? 14.203 -3.020 -11.307 1.00 90.69 124 SER A CA 1
ATOM 954 C C . SER A 1 124 ? 13.208 -3.999 -11.943 1.00 90.69 124 SER A C 1
ATOM 956 O O . SER A 1 124 ? 12.597 -4.797 -11.227 1.00 90.69 124 SER A O 1
ATOM 958 N N . TRP A 1 125 ? 13.106 -4.010 -13.272 1.00 92.75 125 TRP A N 1
ATOM 959 C CA . TRP A 1 125 ? 12.362 -5.023 -14.030 1.00 92.75 125 TRP A CA 1
ATOM 960 C C . TRP A 1 125 ? 13.038 -6.400 -13.981 1.00 92.75 125 TRP A C 1
ATOM 962 O O . TRP A 1 125 ? 14.260 -6.524 -14.098 1.00 92.75 125 TRP A O 1
ATOM 972 N N . ARG A 1 126 ? 12.243 -7.467 -13.880 1.00 91.12 126 ARG A N 1
ATOM 973 C CA . ARG A 1 126 ? 12.677 -8.872 -13.817 1.00 91.12 126 ARG A CA 1
ATOM 974 C C . ARG A 1 126 ? 11.917 -9.806 -14.763 1.00 91.12 126 ARG A C 1
ATOM 976 O O . ARG A 1 126 ? 12.350 -10.945 -14.930 1.00 91.12 126 ARG A O 1
ATOM 983 N N . LEU A 1 127 ? 10.781 -9.389 -15.319 1.00 92.19 127 LEU A N 1
ATOM 984 C CA . LEU A 1 127 ? 9.975 -10.227 -16.196 1.00 92.19 127 LEU A CA 1
ATOM 985 C C . LEU A 1 127 ? 10.614 -10.316 -17.592 1.00 92.19 127 LEU A C 1
ATOM 987 O O . LEU A 1 127 ? 10.974 -9.285 -18.180 1.00 92.19 127 LEU A O 1
ATOM 991 N N . PRO A 1 128 ? 10.745 -11.540 -18.149 1.00 85.00 128 PRO A N 1
ATOM 992 C CA . PRO A 1 128 ? 11.276 -11.735 -19.492 1.00 85.00 128 PRO A CA 1
ATOM 993 C C . PRO A 1 128 ? 10.551 -10.860 -20.520 1.00 85.00 128 PRO A C 1
ATOM 995 O O . PRO A 1 128 ? 9.346 -10.659 -20.439 1.00 85.00 128 PRO A O 1
ATOM 998 N N . GLY A 1 129 ? 11.287 -10.320 -21.491 1.00 85.12 129 GLY A N 1
ATOM 999 C CA . GLY A 1 129 ? 10.753 -9.405 -22.505 1.00 85.12 129 GLY A CA 1
ATOM 1000 C C . GLY A 1 129 ? 10.907 -7.932 -22.126 1.00 85.12 129 GLY A C 1
ATOM 1001 O O . GLY A 1 129 ? 11.544 -7.189 -22.868 1.00 85.12 129 GLY A O 1
ATOM 1002 N N . VAL A 1 130 ? 10.413 -7.512 -20.957 1.00 90.00 130 VAL A N 1
ATOM 1003 C CA . VAL A 1 130 ? 10.516 -6.105 -20.518 1.00 90.00 130 VAL A CA 1
ATOM 1004 C C . VAL A 1 130 ? 11.912 -5.799 -19.963 1.00 90.00 130 VAL A C 1
ATOM 1006 O O . VAL A 1 130 ? 12.504 -4.788 -20.336 1.00 90.00 130 VAL A O 1
ATOM 1009 N N . THR A 1 131 ? 12.513 -6.706 -19.181 1.00 90.81 131 THR A N 1
ATOM 1010 C CA . THR A 1 131 ? 13.889 -6.534 -18.665 1.00 90.81 131 THR A CA 1
ATOM 1011 C C . THR A 1 131 ? 14.931 -6.351 -19.772 1.00 90.81 131 THR A C 1
ATOM 1013 O O . THR A 1 131 ? 15.916 -5.645 -19.575 1.00 90.81 131 THR A O 1
ATOM 1016 N N . ALA A 1 132 ? 14.719 -6.933 -20.959 1.00 90.25 132 ALA A N 1
ATOM 1017 C CA . ALA A 1 132 ? 15.637 -6.790 -22.094 1.00 90.25 132 ALA A CA 1
ATOM 1018 C C . ALA A 1 132 ? 15.726 -5.346 -22.627 1.00 90.25 132 ALA A C 1
ATOM 1020 O O . ALA A 1 132 ? 16.689 -4.997 -23.306 1.00 90.25 132 ALA A O 1
ATOM 1021 N N . LEU A 1 133 ? 14.738 -4.502 -22.309 1.00 91.38 133 LEU A N 1
ATOM 1022 C CA . LEU A 1 133 ? 14.700 -3.087 -22.684 1.00 91.38 133 LEU A CA 1
ATOM 1023 C C . LEU A 1 133 ? 15.418 -2.183 -21.669 1.00 91.38 133 LEU A C 1
ATOM 1025 O O . LEU A 1 133 ? 15.609 -0.994 -21.938 1.00 91.38 133 LEU A O 1
ATOM 1029 N N . SER A 1 134 ? 15.805 -2.729 -20.512 1.00 90.88 134 SER A N 1
ATOM 1030 C CA . SER A 1 134 ? 16.429 -1.985 -19.420 1.00 90.88 134 SER A CA 1
ATOM 1031 C C . SER A 1 134 ? 17.760 -1.354 -19.821 1.00 90.88 134 SER A C 1
ATOM 1033 O O . SER A 1 134 ? 18.599 -1.959 -20.490 1.00 90.88 134 SER A O 1
ATOM 1035 N N . LYS A 1 135 ? 17.981 -0.129 -19.347 1.00 90.06 135 LYS A N 1
ATOM 1036 C CA . LYS A 1 135 ? 19.238 0.623 -19.471 1.00 90.06 135 LYS A CA 1
ATOM 1037 C C . LYS A 1 135 ? 19.927 0.834 -18.130 1.00 90.06 135 LYS A C 1
ATOM 1039 O O . LYS A 1 135 ? 20.816 1.682 -18.018 1.00 90.06 135 LYS A O 1
ATOM 1044 N N . HIS A 1 136 ? 19.522 0.110 -17.090 1.00 82.19 136 HIS A N 1
ATOM 1045 C CA . HIS A 1 136 ? 20.175 0.237 -15.799 1.00 82.19 136 HIS A CA 1
ATOM 1046 C C . HIS A 1 136 ? 21.580 -0.363 -15.805 1.00 82.19 136 HIS A C 1
ATOM 1048 O O . HIS A 1 136 ? 21.812 -1.491 -16.229 1.00 82.19 136 HIS A O 1
ATOM 1054 N N . GLY A 1 137 ? 22.537 0.420 -15.303 1.00 80.19 137 GLY A N 1
ATOM 1055 C CA . GLY A 1 137 ? 23.899 -0.047 -15.074 1.00 80.19 137 GLY A CA 1
ATOM 1056 C C . GLY A 1 137 ? 23.985 -0.995 -13.875 1.00 80.19 137 GLY A C 1
ATOM 1057 O O . GLY A 1 137 ? 23.135 -0.980 -12.982 1.00 80.19 137 GLY A O 1
ATOM 1058 N N . SER A 1 138 ? 25.071 -1.766 -13.811 1.00 81.88 138 SER A N 1
ATOM 1059 C CA . SER A 1 138 ? 25.325 -2.777 -12.771 1.00 81.88 138 SER A CA 1
ATOM 1060 C C . SER A 1 138 ? 25.188 -2.250 -11.337 1.00 81.88 138 SER A C 1
ATOM 1062 O O . SER A 1 138 ? 24.630 -2.938 -10.487 1.00 81.88 138 SER A O 1
ATOM 1064 N N . LYS A 1 139 ? 25.620 -1.010 -11.064 1.00 81.12 139 LYS A N 1
ATOM 1065 C CA . LYS A 1 139 ? 25.489 -0.376 -9.739 1.00 81.12 139 LYS A CA 1
ATOM 1066 C C . LYS A 1 139 ? 24.030 -0.238 -9.287 1.00 81.12 139 LYS A C 1
ATOM 1068 O O . LYS A 1 139 ? 23.736 -0.430 -8.112 1.00 81.12 139 LYS A O 1
ATOM 1073 N N . HIS A 1 140 ? 23.125 0.098 -10.205 1.00 82.50 140 HIS A N 1
ATOM 1074 C CA . HIS A 1 140 ? 21.704 0.232 -9.886 1.00 82.50 140 HIS A CA 1
ATOM 1075 C C . HIS A 1 140 ? 21.085 -1.135 -9.577 1.00 82.50 140 HIS A C 1
ATOM 1077 O O . HIS A 1 140 ? 20.442 -1.304 -8.545 1.00 82.50 140 HIS A O 1
ATOM 1083 N N . LEU A 1 141 ? 21.375 -2.130 -10.420 1.00 85.19 141 LEU A N 1
ATOM 1084 C CA . LEU A 1 141 ? 20.899 -3.502 -10.235 1.00 85.19 141 LEU A CA 1
ATOM 1085 C C . LEU A 1 141 ? 21.404 -4.124 -8.926 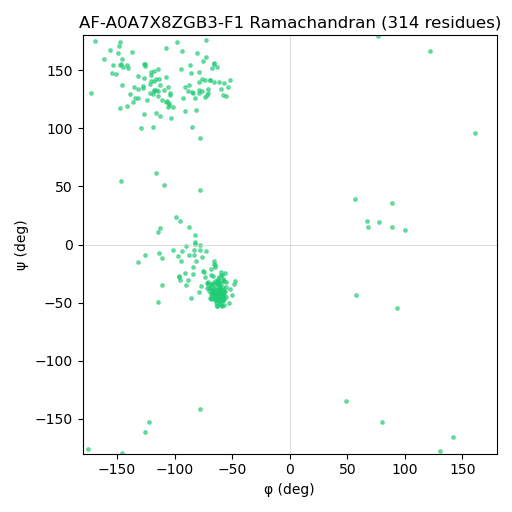1.00 85.19 141 LEU A C 1
ATOM 1087 O O . LEU A 1 141 ? 20.653 -4.836 -8.262 1.00 85.19 141 LEU A O 1
ATOM 1091 N N . ALA A 1 142 ? 22.653 -3.840 -8.542 1.00 84.44 142 ALA A N 1
ATOM 1092 C CA . ALA A 1 142 ? 23.235 -4.303 -7.285 1.00 84.44 142 ALA A CA 1
ATOM 1093 C C . ALA A 1 142 ? 22.521 -3.707 -6.062 1.00 84.44 142 ALA A C 1
ATOM 1095 O O . ALA A 1 142 ? 22.198 -4.437 -5.128 1.00 84.44 142 ALA A O 1
ATOM 1096 N N . ASN A 1 143 ? 22.221 -2.403 -6.084 1.00 85.19 143 ASN A N 1
ATOM 1097 C CA . ASN A 1 143 ? 21.437 -1.775 -5.023 1.00 85.19 143 ASN A CA 1
ATOM 1098 C C . ASN A 1 143 ? 20.044 -2.405 -4.888 1.00 85.19 143 ASN A C 1
ATOM 1100 O O . ASN A 1 143 ? 19.584 -2.715 -3.792 1.00 85.19 143 ASN A O 1
ATOM 1104 N N . ASP A 1 144 ? 19.363 -2.581 -6.011 1.00 88.56 144 ASP A N 1
ATOM 1105 C CA . ASP A 1 144 ? 18.009 -3.118 -6.028 1.00 88.56 144 ASP A CA 1
ATOM 1106 C C . ASP A 1 144 ? 17.965 -4.562 -5.529 1.00 88.56 144 ASP A C 1
ATOM 1108 O O . ASP A 1 144 ? 17.133 -4.889 -4.684 1.00 88.56 144 ASP A O 1
ATOM 1112 N N . ALA A 1 145 ? 18.924 -5.388 -5.953 1.00 88.00 145 ALA A N 1
ATOM 1113 C CA . ALA A 1 145 ? 19.090 -6.743 -5.440 1.00 88.00 145 ALA A CA 1
ATOM 1114 C C . ALA A 1 145 ? 19.378 -6.764 -3.930 1.00 88.00 145 ALA A C 1
ATOM 1116 O O . ALA A 1 145 ? 18.851 -7.620 -3.222 1.00 88.00 145 ALA A O 1
ATOM 1117 N N . PHE A 1 146 ? 20.171 -5.819 -3.418 1.00 87.00 146 PHE A N 1
ATOM 1118 C CA . PHE A 1 146 ? 20.436 -5.728 -1.985 1.00 87.00 146 PHE A CA 1
ATOM 1119 C C . PHE A 1 146 ? 19.175 -5.380 -1.186 1.00 87.00 146 PHE A C 1
ATOM 1121 O O . PHE A 1 146 ? 18.869 -6.064 -0.212 1.00 87.00 146 PHE A O 1
ATOM 1128 N N . ARG A 1 147 ? 18.400 -4.374 -1.615 1.00 87.56 147 ARG A N 1
ATOM 1129 C CA . ARG A 1 147 ? 17.129 -4.021 -0.955 1.00 87.56 147 ARG A CA 1
ATOM 1130 C C . ARG A 1 147 ? 16.147 -5.193 -0.969 1.00 87.56 147 ARG A C 1
ATOM 1132 O O . ARG A 1 147 ? 15.506 -5.472 0.041 1.00 87.56 147 ARG A O 1
ATOM 1139 N N . GLU A 1 148 ? 16.058 -5.903 -2.094 1.00 91.06 148 GLU A N 1
ATOM 1140 C CA . GLU A 1 148 ? 15.244 -7.116 -2.214 1.00 91.06 148 GLU A CA 1
ATOM 1141 C C . GLU A 1 148 ? 15.713 -8.216 -1.252 1.00 91.06 148 GLU A C 1
ATOM 1143 O O . GLU A 1 148 ? 14.882 -8.861 -0.614 1.00 91.06 148 GLU A O 1
ATOM 1148 N N . TYR A 1 149 ? 17.027 -8.412 -1.118 1.00 89.19 149 TYR A N 1
ATOM 1149 C CA . TYR A 1 149 ? 17.624 -9.389 -0.207 1.00 89.19 149 TYR A CA 1
ATOM 1150 C C . TYR A 1 149 ? 17.303 -9.082 1.264 1.00 89.19 149 TYR A C 1
ATOM 1152 O O . TYR A 1 149 ? 16.845 -9.962 1.985 1.00 89.19 149 TYR A O 1
ATOM 1160 N N . GLN A 1 150 ? 17.450 -7.828 1.698 1.00 87.81 150 GLN A N 1
ATOM 1161 C CA . GLN A 1 150 ? 17.149 -7.434 3.079 1.00 87.81 150 GLN A CA 1
ATOM 1162 C C . GLN A 1 150 ? 15.699 -7.726 3.476 1.00 87.81 150 GLN A C 1
ATOM 1164 O O . GLN A 1 150 ? 15.434 -8.238 4.560 1.00 87.81 150 GLN A O 1
ATOM 1169 N N . VAL A 1 151 ? 14.752 -7.400 2.592 1.00 91.69 151 VAL A N 1
ATOM 1170 C CA . VAL A 1 151 ? 13.328 -7.675 2.829 1.00 91.69 151 VAL A CA 1
ATOM 1171 C C . VAL A 1 151 ? 13.065 -9.182 2.817 1.00 91.69 151 VAL A C 1
ATOM 1173 O O . VAL A 1 151 ? 12.259 -9.673 3.605 1.00 91.69 151 VAL A O 1
ATOM 1176 N N . ARG A 1 152 ? 13.764 -9.932 1.958 1.00 91.56 152 ARG A N 1
ATOM 1177 C CA . ARG A 1 152 ? 13.606 -11.384 1.832 1.00 91.56 152 ARG A CA 1
ATOM 1178 C C . ARG A 1 152 ? 13.896 -1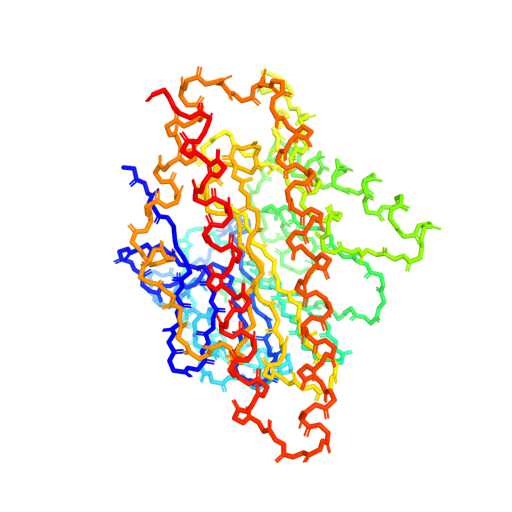2.120 3.133 1.00 91.56 152 ARG A C 1
ATOM 1180 O O . ARG A 1 152 ? 13.162 -13.050 3.446 1.00 91.56 152 ARG A O 1
ATOM 1187 N N . ASP A 1 153 ? 14.906 -11.704 3.889 1.00 87.50 153 ASP A N 1
ATOM 1188 C CA . ASP A 1 153 ? 15.234 -12.341 5.169 1.00 87.50 153 ASP A CA 1
ATOM 1189 C C . ASP A 1 153 ? 14.082 -12.214 6.178 1.00 87.50 153 ASP A C 1
ATOM 1191 O O . ASP A 1 153 ? 13.701 -13.203 6.806 1.00 87.50 153 ASP A O 1
ATOM 1195 N N . VAL A 1 154 ? 13.448 -11.037 6.257 1.00 90.19 154 VAL A N 1
ATOM 1196 C CA . VAL A 1 154 ? 12.269 -10.809 7.114 1.00 90.19 154 VAL A CA 1
ATOM 1197 C C . VAL A 1 154 ? 11.085 -11.663 6.664 1.00 90.19 154 VAL A C 1
ATOM 1199 O O . VAL A 1 154 ? 10.461 -12.341 7.480 1.00 90.19 154 VAL A O 1
ATOM 1202 N N . LEU A 1 155 ? 10.780 -11.670 5.363 1.00 92.31 155 LEU A N 1
ATOM 1203 C CA . LEU A 1 155 ? 9.615 -12.396 4.849 1.00 92.31 155 LEU A CA 1
ATOM 1204 C C . LEU A 1 155 ? 9.798 -13.917 4.892 1.00 92.31 155 LEU A C 1
ATOM 1206 O O . LEU A 1 155 ? 8.837 -14.637 5.147 1.00 92.31 155 LEU A O 1
ATOM 1210 N N . ASN A 1 156 ? 11.015 -14.425 4.688 1.00 91.62 156 ASN A N 1
ATOM 1211 C CA . ASN A 1 156 ? 11.310 -15.850 4.842 1.00 91.62 156 ASN A CA 1
ATOM 1212 C C . ASN A 1 156 ? 11.094 -16.324 6.275 1.00 91.62 156 ASN A C 1
ATOM 1214 O O . ASN A 1 156 ? 10.543 -17.405 6.475 1.00 91.62 156 ASN A O 1
ATOM 1218 N N . GLU A 1 157 ? 11.509 -15.529 7.258 1.00 91.50 157 GLU A N 1
ATOM 1219 C CA . GLU A 1 157 ? 11.266 -15.860 8.657 1.00 91.50 157 GLU A CA 1
ATOM 1220 C C . GLU A 1 157 ? 9.766 -15.841 8.971 1.00 91.50 157 GLU A C 1
ATOM 1222 O O . GLU A 1 157 ? 9.248 -16.806 9.527 1.00 91.50 157 GLU A O 1
ATOM 1227 N N . ALA A 1 158 ? 9.031 -14.824 8.512 1.00 91.31 158 ALA A N 1
ATOM 1228 C CA . ALA A 1 158 ? 7.576 -14.770 8.662 1.00 91.31 158 ALA A CA 1
ATOM 1229 C C . ALA A 1 158 ? 6.869 -15.992 8.039 1.00 91.31 158 ALA A C 1
ATOM 1231 O O . ALA A 1 158 ? 6.003 -16.609 8.660 1.00 91.31 158 ALA A O 1
ATOM 1232 N N . MET A 1 159 ? 7.289 -16.415 6.842 1.00 90.31 159 MET A N 1
ATOM 1233 C CA . MET A 1 159 ? 6.750 -17.610 6.184 1.00 90.31 159 MET A CA 1
ATOM 1234 C C . MET A 1 159 ? 6.979 -18.897 6.988 1.00 90.31 159 MET A C 1
ATOM 1236 O O . MET A 1 159 ? 6.115 -19.773 6.968 1.00 90.31 159 MET A O 1
ATOM 1240 N N . ARG A 1 160 ? 8.089 -19.018 7.732 1.00 89.81 160 ARG A N 1
ATOM 1241 C CA . ARG A 1 160 ? 8.333 -20.166 8.630 1.00 89.81 160 ARG A CA 1
ATOM 1242 C C . ARG A 1 160 ? 7.380 -20.191 9.827 1.00 89.81 160 ARG A C 1
ATOM 1244 O O . ARG A 1 160 ? 7.085 -21.270 10.331 1.00 89.81 160 ARG A O 1
ATOM 1251 N N . HIS A 1 161 ? 6.867 -19.032 10.239 1.00 88.25 161 HIS A N 1
ATOM 1252 C CA . HIS A 1 161 ? 5.955 -18.868 11.380 1.00 88.25 161 HIS A CA 1
ATOM 1253 C C . HIS A 1 161 ? 4.476 -18.774 10.982 1.00 88.25 161 HIS A C 1
ATOM 1255 O O . HIS A 1 161 ? 3.662 -18.235 11.731 1.00 88.25 161 HIS A O 1
ATOM 1261 N N . GLY A 1 162 ? 4.108 -19.316 9.818 1.00 85.38 162 GLY A N 1
ATOM 1262 C CA . GLY A 1 162 ? 2.709 -19.423 9.392 1.00 85.38 162 GLY A CA 1
ATOM 1263 C C . GLY A 1 162 ? 2.241 -18.354 8.403 1.00 85.38 162 GLY A C 1
ATOM 1264 O O . GLY A 1 162 ? 1.042 -18.264 8.148 1.00 85.38 162 GLY A O 1
ATOM 1265 N N . GLY A 1 163 ? 3.159 -17.582 7.818 1.00 89.56 163 GLY A N 1
ATOM 1266 C CA . GLY A 1 163 ? 2.875 -16.676 6.703 1.00 89.56 163 GLY A CA 1
ATOM 1267 C C . GLY A 1 163 ? 3.222 -15.217 6.990 1.00 89.56 163 GLY A C 1
ATOM 1268 O O . GLY A 1 163 ? 3.450 -14.817 8.128 1.00 89.56 163 GLY A O 1
ATOM 1269 N N . VAL A 1 164 ? 3.251 -14.409 5.929 1.00 90.44 164 VAL A N 1
ATOM 1270 C CA . VAL A 1 164 ? 3.512 -12.967 6.026 1.00 90.44 164 VAL A CA 1
ATOM 1271 C C . VAL A 1 164 ? 2.293 -12.246 6.598 1.00 90.44 164 VAL A C 1
ATOM 1273 O O . VAL A 1 164 ? 1.183 -12.357 6.074 1.00 90.44 164 VAL A O 1
ATOM 1276 N N . ARG A 1 165 ? 2.509 -11.460 7.652 1.00 91.12 165 ARG A N 1
ATOM 1277 C CA . ARG A 1 165 ? 1.521 -10.570 8.265 1.00 91.12 165 ARG A CA 1
ATOM 1278 C C . ARG A 1 165 ? 1.845 -9.114 7.948 1.00 91.12 165 ARG A C 1
ATOM 1280 O O . ARG A 1 165 ? 2.921 -8.772 7.462 1.00 91.12 165 ARG A O 1
ATOM 1287 N N . VAL A 1 166 ? 0.899 -8.228 8.252 1.00 91.44 166 VAL A N 1
ATOM 1288 C CA . VAL A 1 166 ? 1.063 -6.791 7.999 1.00 91.44 166 VAL A CA 1
ATOM 1289 C C . VAL A 1 166 ? 2.229 -6.198 8.806 1.00 91.44 166 VAL A C 1
ATOM 1291 O O . VAL A 1 166 ? 2.955 -5.345 8.302 1.00 91.44 166 VAL A O 1
ATOM 1294 N N . GLU A 1 167 ? 2.465 -6.709 10.016 1.00 91.44 167 GLU A N 1
ATOM 1295 C CA . GLU A 1 167 ? 3.588 -6.320 10.871 1.00 91.44 167 GLU A CA 1
ATOM 1296 C C . GLU A 1 167 ? 4.945 -6.622 10.236 1.00 91.44 167 GLU A C 1
ATOM 1298 O O . GLU A 1 167 ? 5.880 -5.839 10.392 1.00 91.44 167 GLU A O 1
ATOM 1303 N N . ASP A 1 168 ? 5.053 -7.715 9.482 1.00 92.75 168 ASP A N 1
ATOM 1304 C CA . ASP A 1 168 ? 6.301 -8.097 8.821 1.00 92.75 168 ASP A CA 1
ATOM 1305 C C . ASP A 1 168 ? 6.644 -7.094 7.707 1.00 92.75 168 ASP A C 1
ATOM 1307 O O . ASP A 1 168 ? 7.807 -6.728 7.522 1.00 92.75 168 ASP A O 1
ATOM 1311 N N . CYS A 1 169 ? 5.628 -6.544 7.030 1.00 92.19 169 CYS A N 1
ATOM 1312 C CA . CYS A 1 169 ? 5.805 -5.435 6.092 1.00 92.19 169 CYS A CA 1
ATOM 1313 C C . CYS A 1 169 ? 6.284 -4.155 6.804 1.00 92.19 169 CYS A C 1
ATOM 1315 O O . CYS A 1 169 ? 7.112 -3.419 6.261 1.00 92.19 169 CYS A O 1
ATOM 1317 N N . PHE A 1 170 ? 5.801 -3.890 8.025 1.00 90.81 170 PHE A N 1
ATOM 1318 C CA . PHE A 1 170 ? 6.224 -2.726 8.817 1.00 90.81 170 PHE A CA 1
ATOM 1319 C C . PHE A 1 170 ? 7.678 -2.880 9.257 1.00 90.81 170 PHE A C 1
ATOM 1321 O O . PHE A 1 170 ? 8.481 -1.963 9.073 1.00 90.81 170 PHE A O 1
ATOM 1328 N N . ALA A 1 171 ? 8.039 -4.061 9.762 1.00 90.19 171 ALA A N 1
ATOM 1329 C CA . ALA A 1 171 ? 9.403 -4.402 10.141 1.00 90.19 171 ALA A CA 1
ATOM 1330 C C . ALA A 1 171 ? 10.364 -4.271 8.949 1.00 90.19 171 ALA A C 1
ATOM 1332 O O . ALA A 1 171 ? 11.403 -3.616 9.062 1.00 90.19 171 ALA A O 1
ATOM 1333 N N . ALA A 1 172 ? 9.979 -4.793 7.778 1.00 91.31 172 ALA A N 1
ATOM 1334 C CA . ALA A 1 172 ? 10.757 -4.670 6.547 1.00 91.31 172 ALA A CA 1
ATOM 1335 C C . ALA A 1 172 ? 11.012 -3.201 6.152 1.00 91.31 172 ALA A C 1
ATOM 1337 O O . ALA A 1 172 ? 12.132 -2.840 5.789 1.00 91.31 172 ALA A O 1
ATOM 1338 N N . SER A 1 173 ? 10.008 -2.326 6.292 1.00 89.19 173 SER A N 1
ATOM 1339 C CA . SER A 1 173 ? 10.138 -0.887 5.995 1.00 89.19 173 SER A CA 1
ATOM 1340 C C . SER A 1 173 ? 11.110 -0.140 6.923 1.00 89.19 173 SER A C 1
ATOM 1342 O O . SER A 1 173 ? 11.570 0.958 6.607 1.00 89.19 173 SER A O 1
ATOM 1344 N N . ARG A 1 174 ? 11.443 -0.734 8.074 1.00 88.19 174 ARG A N 1
ATOM 1345 C CA . ARG A 1 174 ? 12.303 -0.143 9.110 1.00 88.19 174 ARG A CA 1
ATOM 1346 C C . ARG A 1 174 ? 13.730 -0.666 9.091 1.00 88.19 174 ARG A C 1
ATOM 1348 O O . ARG A 1 174 ? 14.549 -0.167 9.872 1.00 88.19 174 ARG A O 1
ATOM 1355 N N . LEU A 1 175 ? 14.038 -1.641 8.236 1.00 86.62 175 LEU A N 1
ATOM 1356 C CA . LEU A 1 175 ? 15.361 -2.248 8.156 1.00 86.62 175 LEU A CA 1
ATOM 1357 C C . LEU A 1 175 ? 16.439 -1.190 7.919 1.00 86.62 175 LEU A C 1
ATOM 1359 O O . LEU A 1 175 ? 16.374 -0.392 6.981 1.00 86.62 175 LEU A O 1
ATOM 1363 N N . ARG A 1 176 ? 17.461 -1.218 8.780 1.00 73.00 176 ARG A N 1
ATOM 1364 C CA . ARG A 1 176 ? 18.710 -0.502 8.541 1.00 73.00 176 ARG A CA 1
ATOM 1365 C C . ARG A 1 176 ? 19.642 -1.448 7.823 1.00 73.00 176 ARG A C 1
ATOM 1367 O O . ARG A 1 176 ? 20.088 -2.441 8.383 1.00 73.00 176 ARG A O 1
ATOM 1374 N N . GLY A 1 177 ? 19.977 -1.128 6.597 1.00 60.91 177 GLY A N 1
ATOM 1375 C CA . GLY A 1 177 ? 21.177 -1.683 6.010 1.00 60.91 177 GLY A CA 1
ATOM 1376 C C . GLY A 1 177 ? 21.400 -1.002 4.692 1.00 60.91 177 GLY A C 1
ATOM 1377 O O . GLY A 1 177 ? 20.472 -0.807 3.921 1.00 60.91 177 GLY A O 1
ATOM 1378 N N . GLY A 1 178 ? 22.615 -0.534 4.518 1.00 58.22 178 GLY A N 1
ATOM 1379 C CA . GLY A 1 178 ? 22.971 0.331 3.426 1.00 58.22 178 GLY A CA 1
ATOM 1380 C C . GLY A 1 178 ? 24.254 1.039 3.782 1.00 58.22 178 GLY A C 1
ATOM 1381 O O . GLY A 1 178 ? 24.232 2.044 4.487 1.00 58.22 178 GLY A O 1
ATOM 1382 N N . ASP A 1 179 ? 25.378 0.503 3.322 1.00 63.94 179 ASP A N 1
ATOM 1383 C CA . ASP A 1 179 ? 26.579 1.313 3.207 1.00 63.94 179 ASP A CA 1
ATOM 1384 C C . ASP A 1 179 ? 26.442 2.178 1.949 1.00 63.94 179 ASP A C 1
ATOM 1386 O O . ASP A 1 179 ? 26.797 1.783 0.835 1.00 63.94 179 ASP A O 1
ATOM 1390 N N . VAL A 1 180 ? 25.896 3.382 2.141 1.00 62.81 180 VAL A N 1
ATOM 1391 C CA . VAL A 1 180 ? 25.697 4.367 1.070 1.00 62.81 180 VAL A CA 1
ATOM 1392 C C . VAL A 1 180 ? 27.016 4.670 0.352 1.00 62.81 180 VAL A C 1
ATOM 1394 O O . VAL A 1 180 ? 27.014 4.901 -0.860 1.00 62.81 180 VAL A O 1
ATOM 1397 N N . LYS A 1 181 ? 28.154 4.619 1.064 1.00 60.88 181 LYS A N 1
ATOM 1398 C CA . LYS A 1 181 ? 29.484 4.828 0.475 1.00 60.88 181 LYS A CA 1
ATOM 1399 C C . LYS A 1 181 ? 29.894 3.649 -0.410 1.00 60.88 181 LYS A C 1
ATOM 1401 O O . LYS A 1 181 ? 30.511 3.875 -1.447 1.00 60.88 181 LYS A O 1
ATOM 1406 N N . ALA A 1 182 ? 29.471 2.431 -0.075 1.00 59.91 182 ALA A N 1
ATOM 1407 C CA . ALA A 1 182 ? 29.598 1.245 -0.925 1.00 59.91 182 ALA A CA 1
ATOM 1408 C C . ALA A 1 182 ? 28.495 1.118 -2.001 1.00 59.91 182 ALA A C 1
ATOM 1410 O O . ALA A 1 182 ? 28.487 0.158 -2.769 1.00 59.91 182 ALA A O 1
ATOM 1411 N N . GLY A 1 183 ? 27.571 2.084 -2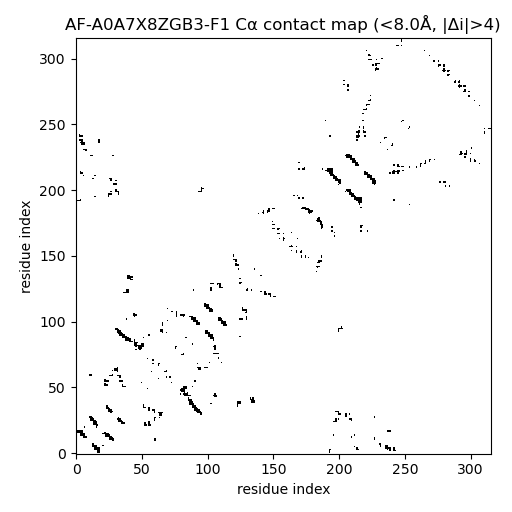.107 1.00 59.78 183 GLY A N 1
ATOM 1412 C CA . GLY A 1 183 ? 26.472 2.055 -3.082 1.00 59.78 183 GLY A CA 1
ATOM 1413 C C . GLY A 1 183 ? 25.321 1.120 -2.705 1.00 59.78 183 GLY A C 1
ATOM 1414 O O . GLY A 1 183 ? 24.537 0.738 -3.573 1.00 59.78 183 GLY A O 1
ATOM 1415 N N . VAL A 1 184 ? 25.231 0.770 -1.426 1.00 67.25 184 VAL A N 1
ATOM 1416 C CA . VAL A 1 184 ? 24.210 -0.092 -0.847 1.00 67.25 184 VAL A CA 1
ATOM 1417 C C . VAL A 1 184 ? 23.244 0.801 -0.072 1.00 67.25 184 VAL A C 1
ATOM 1419 O O . VAL A 1 184 ? 23.664 1.520 0.832 1.00 67.25 184 VAL A O 1
ATOM 1422 N N . PHE A 1 185 ? 21.961 0.813 -0.428 1.00 71.75 185 PHE A N 1
ATOM 1423 C CA . PHE A 1 185 ? 20.999 1.761 0.139 1.00 71.75 185 PHE A CA 1
ATOM 1424 C C . PHE A 1 185 ? 19.930 1.056 0.985 1.00 71.75 185 PHE A C 1
ATOM 1426 O O . PHE A 1 185 ? 19.605 -0.098 0.706 1.00 71.75 185 PHE A O 1
ATOM 1433 N N . PRO A 1 186 ? 19.365 1.737 2.002 1.00 76.94 186 PRO A N 1
ATOM 1434 C CA . PRO A 1 186 ? 18.294 1.173 2.815 1.00 76.94 186 PRO A CA 1
ATOM 1435 C C . PRO A 1 186 ? 17.016 0.943 2.013 1.00 76.94 186 PRO A C 1
ATOM 1437 O O . PRO A 1 186 ? 16.748 1.628 1.022 1.00 76.94 186 PRO A O 1
ATOM 1440 N N . VAL A 1 187 ? 16.194 0.005 2.496 1.00 83.12 187 VAL A N 1
ATOM 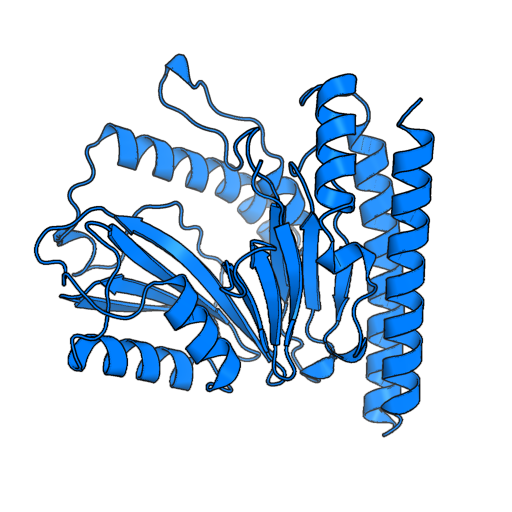1441 C CA . VAL A 1 187 ? 14.854 -0.280 1.955 1.00 83.12 187 VAL A CA 1
ATOM 1442 C C . VAL A 1 187 ? 14.031 1.007 1.872 1.00 83.12 187 VAL A C 1
ATOM 1444 O O . VAL A 1 187 ? 13.512 1.349 0.807 1.00 83.12 187 VAL A O 1
ATOM 1447 N N . CYS A 1 188 ? 13.989 1.762 2.972 1.00 83.00 188 CYS A N 1
ATOM 1448 C CA . CYS A 1 188 ? 13.412 3.096 3.028 1.00 83.00 188 CYS A CA 1
ATOM 1449 C C . CYS A 1 188 ? 14.498 4.133 3.322 1.00 83.00 188 CYS A C 1
ATOM 1451 O O . CYS A 1 188 ? 15.229 4.046 4.306 1.00 83.00 188 CYS A O 1
ATOM 1453 N N . TRP A 1 189 ? 14.567 5.161 2.481 1.00 78.19 189 TRP A N 1
ATOM 1454 C CA . TRP A 1 189 ? 15.440 6.311 2.692 1.00 78.19 189 TRP A CA 1
ATOM 1455 C C . TRP A 1 189 ? 15.021 7.118 3.915 1.00 78.19 189 TRP A C 1
ATOM 1457 O O . TRP A 1 189 ? 13.838 7.180 4.247 1.00 78.19 189 TRP A O 1
ATOM 1467 N N . GLU A 1 190 ? 15.953 7.860 4.507 1.00 74.56 190 GLU A N 1
ATOM 1468 C CA . GLU A 1 190 ? 15.626 8.833 5.555 1.00 74.56 190 GLU A CA 1
ATOM 1469 C C . GLU A 1 190 ? 14.646 9.917 5.081 1.00 74.56 190 GLU A C 1
ATOM 1471 O O . GLU A 1 190 ? 13.931 10.517 5.884 1.00 74.56 190 GLU A O 1
ATOM 1476 N N . SER A 1 191 ? 14.633 10.196 3.776 1.00 77.62 191 SER A N 1
ATOM 1477 C CA . SER A 1 191 ? 13.711 11.125 3.122 1.00 77.62 191 SER A CA 1
ATOM 1478 C C . SER A 1 191 ? 12.353 10.498 2.797 1.00 77.62 191 SER A C 1
ATOM 1480 O O . SER A 1 191 ? 11.495 11.182 2.235 1.00 77.62 191 SER A O 1
ATOM 1482 N N . SER A 1 192 ? 12.137 9.223 3.138 1.00 83.62 192 SER A N 1
ATOM 1483 C CA . SER A 1 192 ? 10.836 8.574 2.984 1.00 83.62 192 SER A CA 1
ATOM 1484 C C . SER A 1 192 ? 9.805 9.321 3.816 1.00 83.62 192 SER A C 1
ATOM 1486 O O . SER A 1 192 ? 10.035 9.697 4.964 1.00 83.62 192 SER A O 1
ATOM 1488 N N . THR A 1 193 ? 8.666 9.582 3.196 1.00 81.31 193 THR A N 1
ATOM 1489 C CA . THR A 1 193 ? 7.616 10.437 3.760 1.00 81.31 193 THR A CA 1
ATOM 1490 C C . THR A 1 193 ? 6.349 9.663 4.080 1.00 81.31 193 THR A C 1
ATOM 1492 O O . THR A 1 193 ? 5.458 10.226 4.706 1.00 81.31 193 THR A O 1
ATOM 1495 N N . ALA A 1 194 ? 6.278 8.394 3.684 1.00 86.56 194 ALA A N 1
ATOM 1496 C CA . ALA A 1 194 ? 5.247 7.462 4.095 1.00 86.56 194 ALA A CA 1
ATOM 1497 C C . ALA A 1 194 ? 5.694 6.017 3.845 1.00 86.56 194 ALA A C 1
ATOM 1499 O O . ALA A 1 194 ? 6.548 5.757 2.993 1.00 86.56 194 ALA A O 1
ATOM 1500 N N . PHE A 1 195 ? 5.046 5.097 4.547 1.00 89.31 195 PHE A N 1
ATOM 1501 C CA . PHE A 1 195 ? 4.965 3.682 4.208 1.00 89.31 195 PHE A CA 1
ATOM 1502 C C . PHE A 1 195 ? 3.487 3.282 4.172 1.00 89.31 195 PHE A C 1
ATOM 1504 O O . PHE A 1 195 ? 2.698 3.776 4.979 1.00 89.31 195 PHE A O 1
ATOM 1511 N N . ALA A 1 196 ? 3.108 2.400 3.249 1.00 91.31 196 ALA A N 1
ATOM 1512 C CA . ALA A 1 196 ? 1.747 1.899 3.174 1.00 91.31 196 ALA A CA 1
ATOM 1513 C C . ALA A 1 196 ? 1.687 0.449 2.693 1.00 91.31 196 ALA A C 1
ATOM 1515 O O . ALA A 1 196 ? 2.582 -0.016 1.987 1.00 91.31 196 ALA A O 1
ATOM 1516 N N . THR A 1 197 ? 0.608 -0.240 3.055 1.00 93.31 197 THR A N 1
ATOM 1517 C CA . THR A 1 197 ? 0.245 -1.550 2.505 1.00 93.31 197 THR A CA 1
ATOM 1518 C C . THR A 1 197 ? -1.276 -1.711 2.458 1.00 93.31 197 THR A C 1
ATOM 1520 O O . THR A 1 197 ? -2.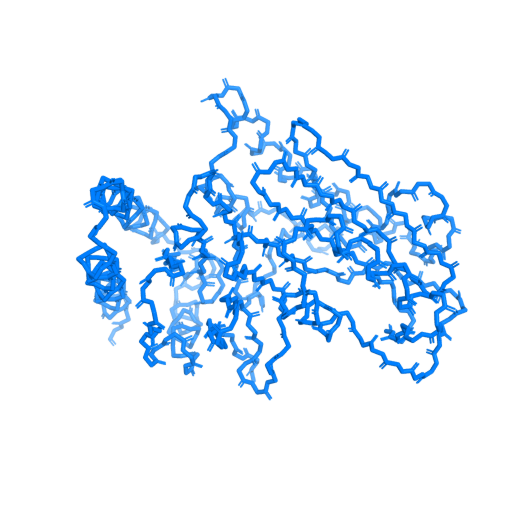005 -1.069 3.217 1.00 93.31 197 THR A O 1
ATOM 1523 N N . CYS A 1 198 ? -1.762 -2.560 1.558 1.00 94.31 198 CYS A N 1
ATOM 1524 C CA . CYS A 1 198 ? -3.178 -2.864 1.377 1.00 94.31 198 CYS A CA 1
ATOM 1525 C C . CYS A 1 198 ? -3.443 -4.333 1.700 1.00 94.31 198 CYS A C 1
ATOM 1527 O O . CYS A 1 198 ? -2.661 -5.206 1.332 1.00 94.31 198 CYS A O 1
ATOM 1529 N N . GLN A 1 199 ? -4.583 -4.605 2.326 1.00 94.31 199 GLN A N 1
ATOM 1530 C CA . GLN A 1 199 ? -5.081 -5.951 2.569 1.00 94.31 199 GLN A CA 1
ATOM 1531 C C . GLN A 1 199 ? -6.538 -6.044 2.092 1.00 94.31 199 GLN A C 1
ATOM 1533 O O . GLN A 1 199 ? -7.439 -5.601 2.815 1.00 94.31 199 GLN A O 1
ATOM 1538 N N . PRO A 1 200 ? -6.791 -6.614 0.900 1.00 94.88 200 PRO A N 1
ATOM 1539 C CA . PRO A 1 200 ? -8.128 -7.049 0.509 1.00 94.88 200 PRO A CA 1
ATOM 1540 C C . PRO A 1 200 ? -8.733 -7.982 1.563 1.00 94.88 200 PRO A C 1
ATOM 1542 O O . PRO A 1 200 ? -8.056 -8.870 2.087 1.00 94.88 200 PRO A O 1
ATOM 1545 N N . ASP A 1 201 ? -10.000 -7.773 1.912 1.00 95.06 201 ASP A N 1
ATOM 1546 C CA . ASP A 1 201 ? -10.731 -8.699 2.781 1.00 95.06 201 ASP A CA 1
ATOM 1547 C C . ASP A 1 201 ? -11.326 -9.834 1.959 1.00 95.06 201 ASP A C 1
ATOM 1549 O O . ASP A 1 201 ? -11.994 -9.566 0.970 1.00 95.06 201 ASP A O 1
ATOM 1553 N N . ALA A 1 202 ? -11.138 -11.083 2.386 1.00 91.00 202 ALA A N 1
ATOM 1554 C CA . ALA A 1 202 ? -11.571 -12.256 1.628 1.00 91.00 202 ALA A CA 1
ATOM 1555 C C . ALA A 1 202 ? -13.095 -12.339 1.398 1.00 91.00 202 ALA A C 1
ATOM 1557 O O . ALA A 1 202 ? -13.529 -12.911 0.401 1.00 91.00 202 ALA A O 1
ATOM 1558 N N . GLU A 1 203 ? -13.909 -11.772 2.290 1.00 94.19 203 GLU A N 1
ATOM 1559 C CA . GLU A 1 203 ? -15.369 -11.938 2.275 1.00 94.19 203 GLU A CA 1
ATOM 1560 C C . GLU A 1 203 ? -16.085 -10.614 1.992 1.00 94.19 203 GLU A C 1
ATOM 1562 O O . GLU A 1 203 ? -16.917 -10.549 1.089 1.00 94.19 203 GLU A O 1
ATOM 1567 N N . PHE A 1 204 ? -15.720 -9.551 2.715 1.00 95.31 204 PHE A N 1
ATOM 1568 C CA . PHE A 1 204 ? -16.411 -8.261 2.691 1.00 95.31 204 PHE A CA 1
ATOM 1569 C C . PHE A 1 204 ? -15.478 -7.147 2.211 1.00 95.31 204 PHE A C 1
ATOM 1571 O O . PHE A 1 204 ? -14.688 -6.646 3.016 1.00 95.31 204 PHE A O 1
ATOM 1578 N N . PRO A 1 205 ? -15.564 -6.704 0.942 1.00 92.69 205 PRO A N 1
ATOM 1579 C CA . PRO A 1 205 ? -14.745 -5.618 0.398 1.00 92.69 205 PRO A CA 1
ATOM 1580 C C . PRO A 1 205 ? -14.688 -4.365 1.268 1.00 92.69 205 PRO A C 1
ATOM 1582 O O . PRO A 1 205 ? -13.640 -3.730 1.361 1.00 92.69 205 PRO A O 1
ATOM 1585 N N . GLU A 1 206 ? -15.773 -4.042 1.965 1.00 92.38 206 GLU A N 1
ATOM 1586 C CA . GLU A 1 206 ? -15.870 -2.919 2.887 1.00 92.38 206 GLU A CA 1
ATOM 1587 C C . GLU A 1 206 ? -14.891 -3.045 4.062 1.00 92.38 206 GLU A C 1
ATOM 1589 O O . GLU A 1 206 ? -14.399 -2.040 4.568 1.00 92.38 206 GLU A O 1
ATOM 1594 N N . LEU A 1 207 ? -14.549 -4.261 4.489 1.00 95.44 207 LEU A N 1
ATOM 1595 C CA . LEU A 1 207 ? -13.545 -4.502 5.528 1.00 95.44 207 LEU A CA 1
ATOM 1596 C C . LEU A 1 207 ? -12.110 -4.490 4.996 1.00 95.44 207 LEU A C 1
ATOM 1598 O O . LEU A 1 207 ? -11.169 -4.546 5.794 1.00 95.44 207 LEU A O 1
ATOM 1602 N N . SER A 1 208 ? -11.919 -4.363 3.680 1.00 95.19 208 SER A N 1
ATOM 1603 C CA . SER A 1 208 ? -10.585 -4.240 3.102 1.00 95.19 208 SER A CA 1
ATOM 1604 C C . SER A 1 208 ? -9.853 -3.051 3.715 1.00 95.19 208 SER A C 1
ATOM 1606 O O . SER A 1 208 ? -10.437 -1.996 3.991 1.00 95.19 208 SER A O 1
ATOM 1608 N N . THR A 1 209 ? -8.571 -3.256 3.993 1.00 94.75 209 THR A N 1
ATOM 1609 C CA . THR A 1 209 ? -7.799 -2.395 4.883 1.00 94.75 209 THR A CA 1
ATOM 1610 C C . THR A 1 209 ? -6.648 -1.737 4.147 1.00 94.75 209 THR A C 1
ATOM 1612 O O . THR A 1 209 ? -5.882 -2.388 3.441 1.00 94.75 209 THR A O 1
ATOM 1615 N N . PHE A 1 210 ? -6.498 -0.438 4.353 1.00 94.12 210 PHE A N 1
ATOM 1616 C CA . PHE A 1 210 ? -5.320 0.327 4.002 1.00 94.12 210 PHE A CA 1
ATOM 1617 C C . PHE A 1 210 ? -4.559 0.676 5.279 1.00 94.12 210 PHE A C 1
ATOM 1619 O O . PHE A 1 210 ? -5.114 1.280 6.195 1.00 94.12 210 PHE A O 1
ATOM 1626 N N . TYR A 1 211 ? -3.292 0.296 5.344 1.00 93.81 211 TYR A N 1
ATOM 1627 C CA . TYR A 1 211 ? -2.404 0.601 6.455 1.00 93.81 211 TYR A CA 1
ATOM 1628 C C . TYR A 1 211 ? -1.460 1.715 6.028 1.00 93.81 211 TYR A C 1
ATOM 1630 O O . TYR A 1 211 ? -0.822 1.605 4.981 1.00 93.81 211 TYR A O 1
ATOM 1638 N N . LEU A 1 212 ? -1.361 2.775 6.828 1.00 91.00 212 LEU A N 1
ATOM 1639 C CA . LEU A 1 212 ? -0.547 3.945 6.509 1.00 91.00 212 LEU A CA 1
ATOM 1640 C C . LEU A 1 212 ? 0.287 4.379 7.709 1.00 91.00 212 LEU A C 1
ATOM 1642 O O . LEU A 1 212 ? -0.260 4.703 8.759 1.00 91.00 212 LEU A O 1
ATOM 1646 N N . ALA A 1 213 ? 1.595 4.495 7.505 1.00 90.19 213 ALA A N 1
ATOM 1647 C CA . ALA A 1 213 ? 2.477 5.277 8.357 1.00 90.19 213 ALA A CA 1
ATOM 1648 C C . ALA A 1 213 ? 2.805 6.593 7.641 1.00 90.19 213 ALA A C 1
ATOM 1650 O O . ALA A 1 213 ? 3.522 6.606 6.639 1.00 90.19 213 ALA A O 1
ATOM 1651 N N . SER A 1 214 ? 2.264 7.707 8.136 1.00 86.75 214 SER A N 1
ATOM 1652 C CA . SER A 1 214 ? 2.519 9.045 7.584 1.00 86.75 214 SER A CA 1
ATOM 1653 C C . SER A 1 214 ? 3.805 9.620 8.182 1.00 86.75 214 SER A C 1
ATOM 1655 O O . SER A 1 214 ? 3.805 10.098 9.313 1.00 86.75 214 SER A O 1
ATOM 1657 N N . GLY A 1 215 ? 4.911 9.561 7.440 1.00 86.06 215 GLY A N 1
ATOM 1658 C CA . GLY A 1 215 ? 6.242 9.993 7.876 1.00 86.06 215 GLY A CA 1
ATOM 1659 C C . GLY A 1 215 ? 7.340 8.949 7.627 1.00 86.06 215 GLY A C 1
ATOM 1660 O O . GLY A 1 215 ? 7.065 7.892 7.056 1.00 86.06 215 GLY A O 1
ATOM 1661 N N . PRO A 1 216 ? 8.589 9.233 8.043 1.00 88.31 216 PRO A N 1
ATOM 1662 C CA . PRO A 1 216 ? 9.687 8.267 7.991 1.00 88.31 216 PRO A CA 1
ATOM 1663 C C . PRO A 1 216 ? 9.320 7.006 8.790 1.00 88.31 216 PRO A C 1
ATOM 1665 O O . PRO A 1 216 ? 8.959 7.162 9.953 1.00 88.31 216 PRO A O 1
ATOM 1668 N N . PRO A 1 217 ? 9.432 5.778 8.242 1.00 89.38 217 PRO A N 1
ATOM 1669 C CA . PRO A 1 217 ? 8.870 4.566 8.864 1.00 89.38 217 PRO A CA 1
ATOM 1670 C C . PRO A 1 217 ? 9.329 4.258 10.297 1.00 89.38 217 PRO A C 1
ATOM 1672 O O . PRO A 1 217 ? 8.634 3.569 11.039 1.00 89.38 217 PRO A O 1
ATOM 1675 N N . ARG A 1 218 ? 10.511 4.744 10.697 1.00 89.44 218 ARG A N 1
ATOM 1676 C CA . ARG A 1 218 ? 11.047 4.584 12.059 1.00 89.44 218 ARG A CA 1
ATOM 1677 C C . ARG A 1 218 ? 10.523 5.633 13.045 1.00 89.44 218 ARG A C 1
ATOM 1679 O O . ARG A 1 218 ? 10.559 5.410 14.240 1.00 89.44 218 ARG A O 1
ATOM 1686 N N . ASN A 1 219 ? 10.006 6.753 12.550 1.00 91.75 219 ASN A N 1
ATOM 1687 C CA . ASN A 1 219 ? 9.528 7.887 13.344 1.00 91.75 219 ASN A CA 1
ATOM 1688 C C . ASN A 1 219 ? 8.009 8.085 13.210 1.00 91.75 219 ASN A C 1
ATOM 1690 O O . ASN A 1 219 ? 7.487 9.126 13.605 1.00 91.75 219 ASN A O 1
ATOM 1694 N N . SER A 1 220 ? 7.308 7.127 12.605 1.00 91.56 220 SER A N 1
ATOM 1695 C CA . SER A 1 220 ? 5.867 7.154 12.375 1.00 91.56 220 SER A CA 1
ATOM 1696 C C . SER A 1 220 ? 5.203 5.899 12.944 1.00 91.56 220 SER A C 1
ATOM 1698 O O . SER A 1 220 ? 5.842 4.860 13.112 1.00 91.56 220 SER A O 1
ATOM 1700 N N . VAL A 1 221 ? 3.913 6.032 13.250 1.00 92.25 221 VAL A N 1
ATOM 1701 C CA . VAL A 1 221 ? 3.038 4.952 13.722 1.00 92.25 221 VAL A CA 1
ATOM 1702 C C . VAL A 1 221 ? 2.111 4.565 12.576 1.00 92.25 221 VAL A C 1
ATOM 1704 O O . VAL A 1 221 ? 1.569 5.443 11.895 1.00 92.25 221 VAL A O 1
ATOM 1707 N N . VAL A 1 222 ? 1.928 3.267 12.351 1.00 92.81 222 VAL A N 1
ATOM 1708 C CA . VAL A 1 222 ? 0.986 2.761 11.357 1.00 92.81 222 VAL A CA 1
ATOM 1709 C C . VAL A 1 222 ? -0.445 2.813 11.889 1.00 92.81 222 VAL A C 1
ATOM 1711 O O . VAL A 1 222 ? -0.748 2.301 12.963 1.00 92.81 222 VAL A O 1
ATOM 1714 N N . ILE A 1 223 ? -1.341 3.381 11.084 1.00 93.25 223 ILE A N 1
ATOM 1715 C CA . ILE A 1 223 ? -2.783 3.429 11.327 1.00 93.25 223 ILE A CA 1
ATOM 1716 C C . ILE A 1 223 ? -3.494 2.508 10.335 1.00 93.25 223 ILE A C 1
ATOM 1718 O O . ILE A 1 223 ? -3.225 2.559 9.130 1.00 93.25 223 ILE A O 1
ATOM 1722 N N . ALA A 1 224 ? -4.415 1.682 10.833 1.00 94.50 224 ALA A N 1
ATOM 1723 C CA . ALA A 1 224 ? -5.244 0.798 10.023 1.00 94.50 224 ALA A CA 1
ATOM 1724 C C . ALA A 1 224 ? -6.569 1.476 9.658 1.00 94.50 224 ALA A C 1
ATOM 1726 O O . ALA A 1 224 ? -7.325 1.915 10.527 1.00 94.50 224 ALA A O 1
ATOM 1727 N N . VAL A 1 225 ? -6.878 1.528 8.365 1.00 92.19 225 VAL A N 1
ATOM 1728 C CA . VAL A 1 225 ? -8.046 2.229 7.831 1.00 92.19 225 VAL A CA 1
ATOM 1729 C C . VAL A 1 225 ? -8.860 1.281 6.964 1.00 92.19 225 VAL A C 1
ATOM 1731 O O . VAL A 1 225 ? -8.432 0.867 5.892 1.00 92.19 225 VAL A O 1
ATOM 1734 N N . SER A 1 226 ? -10.062 0.943 7.418 1.00 92.12 226 SER A N 1
ATOM 1735 C CA . SER A 1 226 ? -11.002 0.137 6.636 1.00 92.12 226 SER A CA 1
ATOM 1736 C C . SER A 1 226 ? -11.830 1.000 5.689 1.00 92.12 226 SER A C 1
ATOM 1738 O O . SER A 1 226 ? -12.218 2.123 6.030 1.00 92.12 226 SER A O 1
ATOM 1740 N N . PHE A 1 227 ? -12.187 0.446 4.529 1.00 89.00 227 PHE A N 1
ATOM 1741 C CA . PHE A 1 227 ? -13.126 1.087 3.612 1.00 89.00 227 PHE A CA 1
ATOM 1742 C C . PHE A 1 227 ? -14.492 1.385 4.275 1.00 89.00 227 PHE A C 1
ATOM 1744 O O . PHE A 1 227 ? -15.101 2.426 4.001 1.00 89.00 227 PHE A O 1
ATOM 1751 N N . ALA A 1 228 ? -14.920 0.563 5.239 1.00 89.38 228 ALA A N 1
ATOM 1752 C CA . ALA A 1 228 ? -16.152 0.709 6.013 1.00 89.38 228 ALA A CA 1
ATOM 1753 C C . ALA A 1 228 ? -16.182 1.949 6.923 1.00 89.38 228 ALA A C 1
ATOM 1755 O O . ALA A 1 228 ? -17.260 2.371 7.326 1.00 89.38 228 ALA A O 1
ATOM 1756 N N . ALA A 1 229 ? -15.046 2.592 7.219 1.00 85.44 229 ALA A N 1
ATOM 1757 C CA . ALA A 1 229 ? -15.031 3.797 8.060 1.00 85.44 229 ALA A CA 1
ATOM 1758 C C . ALA A 1 229 ? -15.741 5.015 7.417 1.00 85.44 229 ALA A C 1
ATOM 1760 O O . ALA A 1 229 ? -16.045 5.982 8.111 1.00 85.44 229 ALA A O 1
ATOM 1761 N N . GLN A 1 230 ? -16.026 4.954 6.108 1.00 73.25 230 GLN A N 1
ATOM 1762 C CA . GLN A 1 230 ? -16.699 5.947 5.246 1.00 73.25 230 GLN A CA 1
ATOM 1763 C C . GLN A 1 230 ? -16.088 7.355 5.142 1.00 73.25 230 GLN A C 1
ATOM 1765 O O . GLN A 1 230 ? -15.960 7.874 4.037 1.00 73.25 230 GLN A O 1
ATOM 1770 N N . ALA A 1 231 ? -15.661 7.963 6.241 1.00 74.75 231 ALA A N 1
ATOM 1771 C CA . ALA A 1 231 ? -15.021 9.269 6.266 1.00 74.75 231 ALA A CA 1
ATOM 1772 C C . ALA A 1 231 ? -13.660 9.144 6.948 1.00 74.75 231 ALA A C 1
ATOM 1774 O O . ALA A 1 231 ? -13.577 8.670 8.082 1.00 74.75 231 ALA A O 1
ATOM 1775 N N . LEU A 1 232 ? -12.592 9.565 6.265 1.00 76.00 232 LEU A N 1
ATOM 1776 C CA . LEU A 1 232 ? -11.321 9.749 6.962 1.00 76.00 232 LEU A CA 1
ATOM 1777 C C . LEU A 1 232 ? -11.390 11.051 7.769 1.00 76.00 232 LEU A C 1
ATOM 1779 O O . LEU A 1 232 ? -11.970 12.028 7.287 1.00 76.00 232 LEU A O 1
ATOM 1783 N N . PRO A 1 233 ? -10.812 11.088 8.972 1.00 75.00 233 PRO A N 1
ATOM 1784 C CA . PRO A 1 233 ? -10.641 12.323 9.727 1.00 75.00 233 PRO A CA 1
ATOM 1785 C C . PRO A 1 233 ? -9.722 13.316 9.002 1.00 75.00 233 PRO A C 1
ATOM 1787 O O . PRO A 1 233 ? -8.860 12.919 8.210 1.00 75.00 233 PRO A O 1
ATOM 1790 N N . LEU A 1 234 ? -9.909 14.616 9.258 1.00 75.12 234 LEU A N 1
ATOM 1791 C CA . LEU A 1 234 ? -9.199 15.705 8.573 1.00 75.12 234 LEU A CA 1
ATOM 1792 C C . LEU A 1 234 ? -7.672 15.547 8.672 1.00 75.12 234 LEU A C 1
ATOM 1794 O O . LEU A 1 234 ? -6.935 15.824 7.725 1.00 75.12 234 LEU A O 1
ATOM 1798 N N . GLU A 1 235 ? -7.204 15.053 9.810 1.00 74.56 235 GLU A N 1
ATOM 1799 C CA . GLU A 1 235 ? -5.807 14.834 10.163 1.00 74.56 235 GLU A CA 1
ATOM 1800 C C . GLU A 1 235 ? -5.093 13.900 9.177 1.00 74.56 235 GLU A C 1
ATOM 1802 O O . GLU A 1 235 ? -3.893 14.055 8.939 1.00 74.56 235 GLU A O 1
ATOM 1807 N N . MET A 1 236 ? -5.825 12.967 8.557 1.00 75.19 236 MET A N 1
ATOM 1808 C CA . MET A 1 236 ? -5.268 12.047 7.566 1.00 75.19 236 MET A CA 1
ATOM 1809 C C . MET A 1 236 ? -5.005 12.708 6.205 1.00 75.19 236 MET A C 1
ATOM 1811 O O . MET A 1 236 ? -4.146 12.228 5.465 1.00 75.19 236 MET A O 1
ATOM 1815 N N . TYR A 1 237 ? -5.682 13.817 5.891 1.00 72.81 237 TYR A N 1
ATOM 1816 C CA . TYR A 1 237 ? -5.542 14.531 4.614 1.00 72.81 237 TYR A CA 1
ATOM 1817 C C . TYR A 1 237 ? -4.555 15.701 4.675 1.00 72.81 237 TYR A C 1
ATOM 1819 O O . TYR A 1 237 ? -3.922 16.041 3.679 1.00 72.81 237 TYR A O 1
ATOM 1827 N N . THR A 1 238 ? -4.415 16.344 5.836 1.00 70.38 238 THR A N 1
ATOM 1828 C CA . THR A 1 238 ? -3.659 17.605 5.981 1.00 70.38 238 THR A CA 1
ATOM 1829 C C . THR A 1 238 ? -2.140 17.422 5.964 1.00 70.38 238 THR A C 1
ATOM 1831 O O . THR A 1 238 ? -1.379 18.393 5.878 1.00 70.38 238 THR A O 1
ATOM 1834 N N . GLY A 1 239 ? -1.666 16.175 6.052 1.00 71.94 239 GLY A N 1
ATOM 1835 C CA . GLY A 1 239 ? -0.245 15.859 6.188 1.00 71.94 239 GLY A CA 1
ATOM 1836 C C . GLY A 1 239 ? 0.343 16.289 7.538 1.00 71.94 239 GLY A C 1
ATOM 1837 O O . GLY A 1 239 ? 1.568 16.340 7.668 1.00 71.94 239 GLY A O 1
ATOM 1838 N N . ASN A 1 240 ? -0.501 16.598 8.531 1.00 79.69 240 ASN A N 1
ATOM 1839 C CA . ASN A 1 240 ? -0.079 16.984 9.881 1.00 79.69 240 ASN A CA 1
ATOM 1840 C C . ASN A 1 240 ? 0.730 15.872 10.556 1.00 79.69 240 ASN A C 1
ATOM 1842 O O . ASN A 1 240 ? 1.783 16.144 11.124 1.00 79.69 240 ASN A O 1
ATOM 1846 N N . TRP A 1 241 ? 0.306 14.618 10.400 1.00 79.25 241 TRP A N 1
ATOM 1847 C CA . TRP A 1 241 ? 1.028 13.446 10.904 1.00 79.25 241 TRP A CA 1
ATOM 1848 C C . TRP A 1 241 ? 2.420 13.305 10.298 1.00 79.25 241 TRP A C 1
ATOM 1850 O O . TRP A 1 241 ? 3.399 13.156 11.024 1.00 79.25 241 TRP A O 1
ATOM 1860 N N . THR A 1 242 ? 2.527 13.473 8.977 1.00 82.88 242 THR A N 1
ATOM 1861 C CA . THR A 1 242 ? 3.826 13.515 8.296 1.00 82.88 242 THR A CA 1
ATOM 1862 C C . THR A 1 242 ? 4.707 14.624 8.879 1.00 82.88 242 THR A C 1
ATOM 1864 O O . THR A 1 242 ? 5.896 14.409 9.094 1.00 82.88 242 THR A O 1
ATOM 1867 N N . ALA A 1 243 ? 4.152 15.804 9.176 1.00 84.38 243 ALA A N 1
ATOM 1868 C CA . ALA A 1 243 ? 4.909 16.893 9.792 1.00 84.38 243 ALA A CA 1
ATOM 1869 C C . ALA A 1 243 ? 5.350 16.574 11.232 1.00 84.38 243 ALA A C 1
ATOM 1871 O O . ALA A 1 243 ? 6.500 16.853 11.570 1.00 84.38 243 ALA A O 1
ATOM 1872 N N . LYS A 1 244 ? 4.488 15.964 12.056 1.00 88.44 244 LYS A N 1
ATOM 1873 C CA . LYS A 1 244 ? 4.834 15.524 13.419 1.00 88.44 244 LYS A CA 1
ATOM 1874 C C . LYS A 1 244 ? 5.950 14.482 13.414 1.00 88.44 244 LYS A C 1
ATOM 1876 O O . LYS A 1 244 ? 6.952 14.676 14.091 1.00 88.44 244 LYS A O 1
ATOM 1881 N N . ALA A 1 245 ? 5.841 13.455 12.574 1.00 88.81 245 ALA A N 1
ATOM 1882 C CA . ALA A 1 245 ? 6.875 12.432 12.429 1.00 88.81 245 ALA A CA 1
ATOM 1883 C C . ALA A 1 245 ? 8.223 13.019 11.961 1.00 88.81 245 ALA A C 1
ATOM 1885 O O . ALA A 1 245 ? 9.282 12.598 12.417 1.00 88.81 245 ALA A O 1
ATOM 1886 N N . GLN A 1 246 ? 8.204 14.025 11.077 1.00 88.81 246 GLN A N 1
ATOM 1887 C CA . GLN A 1 246 ? 9.423 14.722 10.642 1.00 88.81 246 GLN A CA 1
ATOM 1888 C C . GLN A 1 246 ? 10.038 15.589 11.749 1.00 88.81 246 GLN A C 1
ATOM 1890 O O . GLN A 1 246 ? 11.261 15.642 11.850 1.00 88.81 246 GLN A O 1
ATOM 1895 N N . ARG A 1 247 ? 9.223 16.250 12.584 1.00 89.88 247 ARG A N 1
ATOM 1896 C CA . ARG A 1 247 ? 9.719 16.972 13.771 1.00 89.88 247 ARG A CA 1
ATOM 1897 C C . ARG A 1 247 ? 10.340 16.009 14.771 1.00 89.88 247 ARG A C 1
ATOM 1899 O O . ARG A 1 247 ? 11.487 16.201 15.151 1.00 89.88 247 ARG A O 1
ATOM 1906 N N . PHE A 1 248 ? 9.642 14.916 15.074 1.00 90.88 248 PHE A N 1
ATOM 1907 C CA . PHE A 1 248 ? 10.162 13.880 15.957 1.00 90.88 248 PHE A CA 1
ATOM 1908 C C . PHE A 1 248 ? 11.485 13.305 15.434 1.00 90.88 248 PHE A C 1
ATOM 1910 O O . PHE A 1 248 ? 12.445 13.178 16.187 1.00 90.88 248 PHE A O 1
ATOM 1917 N N . LYS A 1 249 ? 11.592 13.050 14.123 1.00 90.69 249 LYS A N 1
ATOM 1918 C CA . LYS A 1 249 ? 12.864 12.674 13.491 1.00 90.69 249 LYS A CA 1
ATOM 1919 C C . LYS A 1 249 ? 13.947 13.745 13.668 1.00 90.69 249 LYS A C 1
ATOM 1921 O O . LYS A 1 249 ? 15.096 13.392 13.906 1.00 90.69 249 LYS A O 1
ATOM 1926 N N . ALA A 1 250 ? 13.624 15.024 13.491 1.00 89.62 250 ALA A N 1
ATOM 1927 C CA . ALA A 1 250 ? 14.602 16.104 13.613 1.00 89.62 250 ALA A CA 1
ATOM 1928 C C . ALA A 1 250 ? 15.164 16.227 15.040 1.00 89.62 250 ALA A C 1
ATOM 1930 O O . ALA A 1 250 ? 16.335 16.556 15.198 1.00 89.62 250 ALA A O 1
ATOM 1931 N N . GLU A 1 251 ? 14.349 15.932 16.053 1.00 88.94 251 GLU A N 1
ATOM 1932 C CA . GLU A 1 251 ? 14.727 16.013 17.468 1.00 88.94 251 GLU A CA 1
ATOM 1933 C C . GLU A 1 251 ? 15.414 14.737 17.974 1.00 88.94 251 GLU A C 1
ATOM 1935 O O . GLU A 1 251 ? 16.449 14.808 18.632 1.00 88.94 251 GLU A O 1
ATOM 1940 N N . ALA A 1 252 ? 14.867 13.563 17.651 1.00 87.00 252 ALA A N 1
ATOM 1941 C CA . ALA A 1 252 ? 15.345 12.278 18.164 1.00 87.00 252 ALA A CA 1
ATOM 1942 C C . ALA A 1 252 ? 16.352 11.570 17.235 1.00 87.00 252 ALA A C 1
ATOM 1944 O O . ALA A 1 252 ? 17.013 10.614 17.644 1.00 87.00 252 ALA A O 1
ATOM 1945 N N . GLY A 1 253 ? 16.466 12.011 15.980 1.00 85.12 253 GLY A N 1
ATOM 1946 C CA . GLY A 1 253 ? 17.219 11.332 14.927 1.00 85.12 253 GLY A CA 1
ATOM 1947 C C . GLY A 1 253 ? 16.491 10.114 14.342 1.00 85.12 253 GLY A C 1
ATOM 1948 O O . GLY A 1 253 ? 15.387 9.749 14.745 1.00 85.12 253 GLY A O 1
ATOM 1949 N N . MET A 1 254 ? 17.126 9.456 13.366 1.00 77.50 254 MET A N 1
ATOM 1950 C CA . MET A 1 254 ? 16.677 8.149 12.838 1.00 77.50 254 MET A CA 1
ATOM 1951 C C . MET A 1 254 ? 16.989 6.994 13.806 1.00 77.50 254 MET A C 1
ATOM 1953 O O . MET A 1 254 ? 16.335 5.943 13.795 1.00 77.50 254 MET A O 1
ATOM 1957 N N . ASP A 1 255 ? 17.992 7.214 14.658 1.00 75.31 255 ASP A N 1
ATOM 1958 C CA . ASP A 1 255 ? 18.592 6.219 15.534 1.00 75.31 255 ASP A CA 1
ATOM 1959 C C . ASP A 1 255 ? 18.234 6.472 16.998 1.00 75.31 255 ASP A C 1
ATOM 1961 O O . ASP A 1 255 ? 19.084 6.509 17.880 1.00 75.31 255 ASP A O 1
ATOM 1965 N N . HIS A 1 256 ? 16.935 6.636 17.242 1.00 84.75 256 HIS A N 1
ATOM 1966 C CA . HIS A 1 256 ? 16.381 6.854 18.572 1.00 84.75 256 HIS A CA 1
ATOM 1967 C C . HIS A 1 256 ? 16.087 5.538 19.305 1.00 84.75 256 HIS A C 1
ATOM 1969 O O . HIS A 1 256 ? 15.778 4.506 18.703 1.00 84.75 256 HIS A O 1
ATOM 1975 N N . ASN A 1 257 ? 16.099 5.597 20.636 1.00 85.69 257 ASN A N 1
ATOM 1976 C CA . ASN A 1 257 ? 15.727 4.479 21.508 1.00 85.69 257 ASN A CA 1
ATOM 1977 C C . ASN A 1 257 ? 14.207 4.267 21.628 1.00 85.69 257 ASN A C 1
ATOM 1979 O O . ASN A 1 257 ? 13.791 3.286 22.230 1.00 85.69 257 ASN A O 1
ATOM 1983 N N . LYS A 1 258 ? 13.388 5.151 21.038 1.00 89.25 258 LYS A N 1
ATOM 1984 C CA . LYS A 1 258 ? 11.914 5.109 21.122 1.00 89.25 258 LYS A CA 1
ATOM 1985 C C . LYS A 1 258 ? 11.213 4.072 20.228 1.00 89.25 258 LYS A C 1
ATOM 1987 O O . LYS A 1 258 ? 9.990 3.967 20.231 1.00 89.25 258 LYS A O 1
ATOM 1992 N N . MET A 1 259 ? 11.973 3.305 19.441 1.00 89.44 259 MET A N 1
ATOM 1993 C CA . MET A 1 259 ? 11.421 2.273 18.549 1.00 89.44 259 MET A CA 1
ATOM 1994 C C . MET A 1 259 ? 10.544 1.232 19.265 1.00 89.44 259 MET A C 1
ATOM 1996 O O . MET A 1 259 ? 9.448 0.980 18.770 1.00 89.44 259 MET A O 1
ATOM 2000 N N . PRO A 1 260 ? 10.940 0.673 20.428 1.00 91.69 260 PRO A N 1
ATOM 2001 C CA . PRO A 1 260 ? 10.112 -0.309 21.124 1.00 91.69 260 PRO A CA 1
ATOM 2002 C C . PRO A 1 260 ? 8.762 0.258 21.576 1.00 91.69 260 PRO A C 1
ATOM 2004 O O . PRO A 1 260 ? 7.777 -0.470 21.642 1.00 91.69 260 PRO A O 1
ATOM 2007 N N . GLU A 1 261 ? 8.683 1.557 21.882 1.00 93.50 261 GLU A N 1
ATOM 2008 C CA . GLU A 1 261 ? 7.416 2.173 22.287 1.00 93.50 261 GLU A CA 1
ATOM 2009 C C . GLU A 1 261 ? 6.497 2.427 21.086 1.00 93.50 261 GLU A C 1
ATOM 2011 O O . GLU A 1 261 ? 5.288 2.239 21.224 1.00 93.50 261 GLU A O 1
ATOM 2016 N N . ILE A 1 262 ? 7.060 2.779 19.920 1.00 93.00 262 ILE A N 1
ATOM 2017 C CA . ILE A 1 262 ? 6.323 2.836 18.644 1.00 93.00 262 ILE A CA 1
ATOM 2018 C C . ILE A 1 262 ? 5.757 1.454 18.312 1.00 93.00 262 ILE A C 1
ATOM 2020 O O . ILE A 1 262 ? 4.560 1.322 18.076 1.00 93.00 262 ILE A O 1
ATOM 2024 N N . GLU A 1 263 ? 6.596 0.418 18.341 1.00 93.12 263 GLU A N 1
ATOM 2025 C CA . GLU A 1 263 ? 6.191 -0.956 18.020 1.00 93.12 263 GLU A CA 1
ATOM 2026 C C . GLU A 1 263 ? 5.129 -1.480 18.992 1.00 93.12 263 GLU A C 1
ATOM 2028 O O . GLU A 1 263 ? 4.156 -2.101 18.567 1.00 93.12 263 GLU A O 1
ATOM 2033 N N . ARG A 1 264 ? 5.259 -1.180 20.290 1.00 95.00 264 ARG A N 1
ATOM 2034 C CA . ARG A 1 264 ? 4.246 -1.533 21.293 1.00 95.00 264 ARG A CA 1
ATOM 2035 C C . ARG A 1 264 ? 2.907 -0.855 21.010 1.00 95.00 264 ARG A C 1
ATOM 2037 O O . ARG A 1 264 ? 1.874 -1.514 21.094 1.00 95.00 264 ARG A O 1
ATOM 2044 N N . LEU A 1 265 ? 2.917 0.439 20.680 1.00 95.81 265 LEU A N 1
ATOM 2045 C CA . LEU A 1 265 ? 1.693 1.153 20.322 1.00 95.81 265 LEU A CA 1
ATOM 2046 C C . LEU A 1 265 ? 1.056 0.536 19.073 1.00 95.81 265 LEU A C 1
ATOM 2048 O O . LEU A 1 265 ? -0.137 0.272 19.066 1.00 95.81 265 LEU A O 1
ATOM 2052 N N . GLU A 1 266 ? 1.834 0.244 18.034 1.00 95.19 266 GLU A N 1
ATOM 2053 C CA . GLU A 1 266 ? 1.306 -0.380 16.816 1.00 95.19 266 GLU A CA 1
ATOM 2054 C C . GLU A 1 266 ? 0.698 -1.755 17.068 1.00 95.19 266 GLU A C 1
ATOM 2056 O O . GLU A 1 266 ? -0.359 -2.060 16.520 1.00 95.19 266 GLU A O 1
ATOM 2061 N N . GLN A 1 267 ? 1.324 -2.572 17.917 1.00 95.62 267 GLN A N 1
ATOM 2062 C CA . GLN A 1 267 ? 0.762 -3.858 18.321 1.00 95.62 267 GLN A CA 1
ATOM 2063 C C . GLN A 1 267 ? -0.586 -3.682 19.027 1.00 95.62 267 GLN A C 1
ATOM 2065 O O . GLN A 1 267 ? -1.532 -4.396 18.698 1.00 95.62 267 GLN A O 1
ATOM 2070 N N . GLU A 1 268 ? -0.697 -2.715 19.942 1.00 97.25 268 GLU A N 1
ATOM 2071 C CA . GLU A 1 268 ? -1.958 -2.373 20.610 1.00 97.25 268 GLU A CA 1
ATOM 2072 C C . GLU A 1 268 ? -3.028 -1.950 19.589 1.00 97.25 268 GLU A C 1
ATOM 2074 O O . GLU A 1 268 ? -4.114 -2.533 19.552 1.00 97.25 268 GLU A O 1
ATOM 2079 N N . LEU A 1 269 ? -2.707 -0.999 18.703 1.00 97.19 269 LEU A N 1
ATOM 2080 C CA . LEU A 1 269 ? -3.637 -0.499 17.686 1.00 97.19 269 LEU A CA 1
ATOM 2081 C C . LEU A 1 269 ? -4.090 -1.607 16.725 1.00 97.19 269 LEU A C 1
ATOM 2083 O O . LEU A 1 269 ? -5.275 -1.704 16.402 1.00 97.19 269 LEU A O 1
ATOM 2087 N N . LEU A 1 270 ? -3.172 -2.472 16.285 1.00 96.12 270 LEU A N 1
ATOM 2088 C CA . LEU A 1 270 ? -3.480 -3.593 15.398 1.00 96.12 270 LEU A CA 1
ATOM 2089 C C . LEU A 1 270 ? -4.343 -4.658 16.076 1.00 96.12 270 LEU A C 1
ATOM 2091 O O . LEU A 1 270 ? -5.239 -5.209 15.434 1.00 96.12 270 LEU A O 1
ATOM 2095 N N . GLN A 1 271 ? -4.087 -4.973 17.347 1.00 97.19 271 GLN A N 1
ATOM 2096 C CA . GLN A 1 271 ? -4.904 -5.922 18.106 1.00 97.19 271 GLN A CA 1
ATOM 2097 C C . GLN A 1 271 ? -6.333 -5.402 18.270 1.00 97.19 271 GLN A C 1
ATOM 2099 O O . GLN A 1 271 ? -7.288 -6.123 17.975 1.00 97.19 271 GLN A O 1
ATOM 2104 N N . GLU A 1 272 ? -6.492 -4.136 18.656 1.00 97.94 272 GLU A N 1
ATOM 2105 C CA . GLU A 1 272 ? -7.804 -3.496 18.753 1.00 97.94 272 GLU A CA 1
ATOM 2106 C C . GLU A 1 272 ? -8.519 -3.462 17.404 1.00 97.94 272 GLU A C 1
ATOM 2108 O O . GLU A 1 272 ? -9.693 -3.826 17.313 1.00 97.94 272 GLU A O 1
ATOM 2113 N N . TYR A 1 273 ? -7.805 -3.085 16.342 1.00 97.81 273 TYR A N 1
ATOM 2114 C CA . TYR A 1 273 ? -8.340 -3.069 14.987 1.00 97.81 273 TYR A CA 1
ATOM 2115 C C . TYR A 1 273 ? -8.852 -4.450 14.557 1.00 97.81 273 TYR A C 1
ATOM 2117 O O . TYR A 1 273 ? -9.963 -4.556 14.041 1.00 97.81 273 TYR A O 1
ATOM 2125 N N . ARG A 1 274 ? -8.086 -5.522 14.802 1.00 97.00 274 ARG A N 1
ATOM 2126 C CA . ARG A 1 274 ? -8.493 -6.902 14.481 1.00 97.00 274 ARG A CA 1
ATOM 2127 C C . ARG A 1 274 ? -9.774 -7.299 15.206 1.00 97.00 274 ARG A C 1
ATOM 2129 O O . ARG A 1 274 ? -10.685 -7.828 14.576 1.00 97.00 274 ARG A O 1
ATOM 2136 N N . LEU A 1 275 ? -9.875 -6.998 16.502 1.00 98.06 275 LEU A N 1
ATOM 2137 C CA . LEU A 1 275 ? -11.076 -7.287 17.290 1.00 98.06 275 LEU A CA 1
ATOM 2138 C C . LEU A 1 275 ? -12.302 -6.542 16.751 1.00 98.06 275 LEU A C 1
ATOM 2140 O O . LEU A 1 275 ? -13.384 -7.120 16.645 1.00 98.06 275 LEU A O 1
ATOM 2144 N N . VAL A 1 276 ? -12.147 -5.264 16.395 1.00 98.12 276 VAL A N 1
ATOM 2145 C CA . VAL A 1 276 ? -13.246 -4.466 15.837 1.00 98.12 276 VAL A CA 1
ATOM 2146 C C . VAL A 1 276 ? -13.615 -4.935 14.428 1.00 98.12 276 VAL A C 1
ATOM 2148 O O . VAL A 1 276 ? -14.802 -5.050 14.134 1.00 98.12 276 VAL A O 1
ATOM 2151 N N . ARG A 1 277 ? -12.637 -5.278 13.582 1.00 97.56 277 ARG A N 1
ATOM 2152 C CA . ARG A 1 277 ? -12.870 -5.817 12.234 1.00 97.56 277 ARG A CA 1
ATOM 2153 C C . ARG A 1 277 ? -13.650 -7.130 12.273 1.00 97.56 277 ARG A C 1
ATOM 2155 O O . ARG A 1 277 ? -14.587 -7.287 11.497 1.00 97.56 277 ARG A O 1
ATOM 2162 N N . GLU A 1 278 ? -13.338 -8.035 13.199 1.00 98.00 278 GLU A N 1
ATOM 2163 C CA . GLU A 1 278 ? -14.097 -9.285 13.348 1.00 98.00 278 GLU A CA 1
ATOM 2164 C C . GLU A 1 278 ? -15.518 -9.050 13.877 1.00 98.00 278 GLU A C 1
ATOM 2166 O O . GLU A 1 278 ? -16.472 -9.650 13.384 1.00 98.00 278 GLU A O 1
ATOM 2171 N N . ARG A 1 279 ? -15.713 -8.100 14.800 1.00 98.06 279 ARG A N 1
ATOM 2172 C CA . ARG A 1 279 ? -17.069 -7.673 15.195 1.00 98.06 279 ARG A CA 1
ATOM 2173 C C . ARG A 1 279 ? -17.841 -7.075 14.018 1.00 98.06 279 ARG A C 1
ATOM 2175 O O . ARG A 1 279 ? -19.025 -7.355 13.859 1.00 98.06 279 ARG A O 1
ATOM 2182 N N . ALA A 1 280 ? -17.179 -6.281 13.178 1.00 98.06 280 ALA A N 1
ATOM 2183 C CA . ALA A 1 280 ? -17.785 -5.702 11.983 1.00 98.06 280 ALA A CA 1
ATOM 2184 C C . ALA A 1 280 ? -18.173 -6.790 10.975 1.00 98.06 280 ALA A C 1
ATOM 2186 O O . ALA A 1 280 ? -19.253 -6.715 10.397 1.00 98.06 280 ALA A O 1
ATOM 2187 N N . ARG A 1 281 ? -17.351 -7.835 10.825 1.00 98.06 281 ARG A N 1
ATOM 2188 C CA . ARG A 1 281 ? -17.668 -9.018 10.013 1.00 98.06 281 ARG A CA 1
ATOM 2189 C C . ARG A 1 281 ? -18.946 -9.708 10.484 1.00 98.06 281 ARG A C 1
ATOM 2191 O O . ARG A 1 281 ? -19.807 -9.997 9.660 1.00 98.06 281 ARG A O 1
ATOM 2198 N N . VAL A 1 282 ? -19.092 -9.940 11.790 1.00 98.31 282 VAL A N 1
ATOM 2199 C CA . VAL A 1 282 ? -20.319 -10.530 12.361 1.00 98.31 282 VAL A CA 1
ATOM 2200 C C . VAL A 1 282 ? -21.536 -9.662 12.036 1.00 98.31 282 VAL A C 1
ATOM 2202 O O . VAL A 1 282 ? -22.510 -10.163 11.485 1.00 98.31 282 VAL A O 1
ATOM 2205 N N . LEU A 1 283 ? -21.441 -8.350 12.261 1.00 98.19 283 LEU A N 1
ATOM 2206 C CA . LEU A 1 283 ? -22.525 -7.412 11.955 1.00 98.19 283 LEU A CA 1
ATOM 2207 C C . LEU A 1 283 ? -22.892 -7.390 10.466 1.00 98.19 283 LEU A C 1
ATOM 2209 O O . LEU A 1 283 ? -24.066 -7.278 10.129 1.00 98.19 283 LEU A O 1
ATOM 2213 N N . LEU A 1 284 ? -21.915 -7.503 9.562 1.00 97.50 284 LEU A N 1
ATOM 2214 C CA . LEU A 1 284 ? -22.178 -7.583 8.123 1.00 97.50 284 LEU A CA 1
ATOM 2215 C C . LEU A 1 284 ? -22.895 -8.884 7.746 1.00 97.50 284 LEU A C 1
ATOM 2217 O O . LEU A 1 284 ? -23.845 -8.839 6.967 1.00 97.50 284 LEU A O 1
ATOM 2221 N N . ARG A 1 285 ? -22.516 -10.021 8.345 1.00 97.94 285 ARG A N 1
ATOM 2222 C CA . ARG A 1 285 ? -23.235 -11.299 8.176 1.00 97.94 285 ARG A CA 1
ATOM 2223 C C . ARG A 1 285 ? -24.669 -11.237 8.707 1.00 97.94 285 ARG A C 1
ATOM 2225 O O . ARG A 1 285 ? -25.557 -11.857 8.134 1.00 97.94 285 ARG A O 1
ATOM 2232 N N . GLU A 1 286 ? -24.902 -10.456 9.756 1.00 97.88 286 GLU A N 1
ATOM 2233 C CA . GLU A 1 286 ? -26.226 -10.184 10.334 1.00 97.88 286 GLU A CA 1
ATOM 2234 C C . GLU A 1 286 ? -27.008 -9.083 9.586 1.00 97.88 286 GLU A C 1
ATOM 2236 O O . GLU A 1 286 ? -28.061 -8.648 10.049 1.00 97.88 286 GLU A O 1
ATOM 2241 N N . ASN A 1 287 ? -26.512 -8.620 8.430 1.00 96.75 287 ASN A N 1
ATOM 2242 C CA . ASN A 1 287 ? -27.110 -7.549 7.629 1.00 96.75 287 ASN A CA 1
ATOM 2243 C C . ASN A 1 287 ? -27.292 -6.224 8.403 1.00 96.75 287 ASN A C 1
ATOM 2245 O O . ASN A 1 287 ? -28.277 -5.503 8.233 1.00 96.75 287 ASN A O 1
ATOM 2249 N N . ASN A 1 288 ? -26.314 -5.876 9.243 1.00 96.94 288 ASN A N 1
ATOM 2250 C CA . ASN A 1 288 ? -26.257 -4.627 10.001 1.00 96.94 288 ASN A CA 1
ATOM 2251 C C . ASN A 1 288 ? -25.053 -3.744 9.589 1.00 96.94 288 ASN A C 1
ATOM 2253 O O . ASN A 1 288 ? -24.167 -3.444 10.402 1.00 96.94 288 ASN A O 1
ATOM 2257 N N . PRO A 1 289 ? -24.990 -3.295 8.317 1.00 94.62 289 PRO A N 1
ATOM 2258 C CA . PRO A 1 289 ? -23.847 -2.549 7.791 1.00 94.62 289 PRO A CA 1
ATOM 2259 C C . PRO A 1 289 ? -23.660 -1.185 8.463 1.00 94.62 289 PRO A C 1
ATOM 2261 O O . PRO A 1 289 ? -22.527 -0.737 8.621 1.00 94.62 289 PRO A O 1
ATOM 2264 N N . GLY A 1 290 ? -24.739 -0.533 8.911 1.00 95.38 290 GLY A N 1
ATOM 2265 C CA . GLY A 1 290 ? -24.652 0.754 9.608 1.00 95.38 290 GLY A CA 1
ATOM 2266 C C . GLY A 1 290 ? -23.895 0.649 10.935 1.00 95.38 290 GLY A C 1
ATOM 2267 O O . GLY A 1 290 ? -23.036 1.484 11.230 1.00 95.38 290 GLY A O 1
ATOM 2268 N N . GLN A 1 291 ? -24.145 -0.410 11.711 1.00 96.44 291 GLN A N 1
ATOM 2269 C CA . GLN A 1 291 ? -23.419 -0.645 12.958 1.00 96.44 291 GLN A CA 1
ATOM 2270 C C . GLN A 1 291 ? -21.969 -1.076 12.699 1.00 96.44 291 GLN A C 1
ATOM 2272 O O . GLN A 1 291 ? -21.072 -0.618 13.408 1.00 96.44 291 GLN A O 1
ATOM 2277 N N . ALA A 1 292 ? -21.719 -1.888 11.664 1.00 96.75 292 ALA A N 1
ATOM 2278 C CA . ALA A 1 292 ? -20.363 -2.252 11.251 1.00 96.75 292 ALA A CA 1
ATOM 2279 C C . ALA A 1 292 ? -19.536 -1.003 10.893 1.00 96.75 292 ALA A C 1
ATOM 2281 O O . ALA A 1 292 ? -18.435 -0.806 11.405 1.00 96.75 292 ALA A O 1
ATOM 2282 N N . GLN A 1 293 ? -20.097 -0.100 10.087 1.00 94.94 293 GLN A N 1
ATOM 2283 C CA . GLN A 1 293 ? -19.456 1.168 9.727 1.00 94.94 293 GLN A CA 1
ATOM 2284 C C . GLN A 1 293 ? -19.192 2.044 10.956 1.00 94.94 293 GLN A C 1
ATOM 2286 O O . GLN A 1 293 ? -18.104 2.609 11.094 1.00 94.94 293 GLN A O 1
ATOM 2291 N N . LYS A 1 294 ? -20.161 2.131 11.877 1.00 95.44 294 LYS A N 1
ATOM 2292 C CA . LYS A 1 294 ? -20.029 2.912 13.111 1.00 95.44 294 LYS A CA 1
ATOM 2293 C C . LYS A 1 294 ? -18.826 2.461 13.940 1.00 95.44 294 LYS A C 1
ATOM 2295 O O . LYS A 1 294 ? -17.990 3.303 14.263 1.00 95.44 294 LYS A O 1
ATOM 2300 N N . ILE A 1 295 ? -18.701 1.163 14.226 1.00 96.94 295 ILE A N 1
ATOM 2301 C CA . ILE A 1 295 ? -17.599 0.662 15.062 1.00 96.94 295 ILE A CA 1
ATOM 2302 C C . ILE A 1 295 ? -16.237 0.800 14.370 1.00 96.94 295 ILE A C 1
ATOM 2304 O O . ILE A 1 295 ? -15.248 1.111 15.030 1.00 96.94 295 ILE A O 1
ATOM 2308 N N . MET A 1 296 ? -16.177 0.651 13.039 1.00 96.44 296 MET A N 1
ATOM 2309 C CA . MET A 1 296 ? -14.934 0.856 12.283 1.00 96.44 296 MET A CA 1
ATOM 2310 C C . MET A 1 296 ? -14.497 2.324 12.302 1.00 96.44 296 MET A C 1
ATOM 2312 O O . MET A 1 296 ? -13.309 2.616 12.440 1.00 96.44 296 MET A O 1
ATOM 2316 N N . ARG A 1 297 ? -15.448 3.261 12.210 1.00 94.06 297 ARG A N 1
ATOM 2317 C CA . ARG A 1 297 ? -15.176 4.701 12.309 1.00 94.06 297 ARG A CA 1
ATOM 2318 C C . ARG A 1 297 ? -14.736 5.110 13.717 1.00 94.06 297 ARG A C 1
ATOM 2320 O O . ARG A 1 297 ? -13.793 5.884 13.853 1.00 94.06 297 ARG A O 1
ATOM 2327 N N . GLU A 1 298 ? -15.391 4.588 14.752 1.00 94.75 298 GLU A N 1
ATOM 2328 C CA . GLU A 1 298 ? -15.014 4.831 16.153 1.00 94.75 298 GLU A CA 1
ATOM 2329 C C . GLU A 1 298 ? -13.612 4.287 16.457 1.00 94.75 298 GLU A C 1
ATOM 2331 O O . GLU A 1 298 ? -12.806 4.977 17.081 1.00 94.75 298 GLU A O 1
ATOM 2336 N N . ASN A 1 299 ? -13.277 3.098 15.947 1.00 96.19 299 ASN A N 1
ATOM 2337 C CA . ASN A 1 299 ? -11.933 2.546 16.074 1.00 96.19 299 ASN A CA 1
ATOM 2338 C C . ASN A 1 299 ? -10.878 3.406 15.363 1.00 96.19 299 ASN A C 1
ATOM 2340 O O . ASN A 1 299 ? -9.838 3.674 15.958 1.00 96.19 299 ASN A O 1
ATOM 2344 N N . LEU A 1 300 ? -11.143 3.887 14.142 1.00 94.44 300 LEU A N 1
ATOM 2345 C CA . LEU A 1 300 ? -10.223 4.790 13.440 1.00 94.44 300 LEU A CA 1
ATOM 2346 C C . LEU A 1 300 ? -9.963 6.074 14.244 1.00 94.44 300 LEU A C 1
ATOM 2348 O O . LEU A 1 300 ? -8.812 6.470 14.415 1.00 94.44 300 LEU A O 1
ATOM 2352 N N . ALA A 1 301 ? -11.014 6.700 14.779 1.00 92.44 301 ALA A N 1
ATOM 2353 C CA . ALA A 1 301 ? -10.870 7.880 15.630 1.00 92.44 301 ALA A CA 1
ATOM 2354 C C . ALA A 1 301 ? -10.043 7.579 16.895 1.00 92.44 301 ALA A C 1
ATOM 2356 O O . ALA A 1 301 ? -9.166 8.362 17.259 1.00 92.44 301 ALA A O 1
ATOM 2357 N N . GLY A 1 302 ? -10.269 6.422 17.527 1.00 94.44 302 GLY A N 1
ATOM 2358 C CA . GLY A 1 302 ? -9.499 5.963 18.684 1.00 94.44 302 GLY A CA 1
ATOM 2359 C C . GLY A 1 302 ? -8.016 5.734 18.377 1.00 94.44 302 GLY A C 1
ATOM 2360 O O . GLY A 1 302 ? -7.163 6.191 19.138 1.00 94.44 302 GLY A O 1
ATOM 2361 N N . GLN A 1 303 ? -7.699 5.094 17.245 1.00 94.62 303 GLN A N 1
ATOM 2362 C CA . GLN A 1 303 ? -6.316 4.895 16.795 1.00 94.62 303 GLN A CA 1
ATOM 2363 C C . GLN A 1 303 ? -5.589 6.236 16.627 1.00 94.62 303 GLN A C 1
ATOM 2365 O O . GLN A 1 303 ? -4.487 6.417 17.149 1.00 94.62 303 GLN A O 1
ATOM 2370 N N . LEU A 1 304 ? -6.225 7.195 15.946 1.00 92.00 304 LEU A N 1
ATOM 2371 C CA . LEU A 1 304 ? -5.650 8.522 15.730 1.00 92.00 304 LEU A CA 1
ATOM 2372 C C . LEU A 1 304 ? -5.447 9.273 17.047 1.00 92.00 304 LEU A C 1
ATOM 2374 O O . LEU A 1 304 ? -4.375 9.825 17.259 1.00 92.00 304 LEU A O 1
ATOM 2378 N N . ALA A 1 305 ? -6.420 9.248 17.961 1.00 92.25 305 ALA A N 1
ATOM 2379 C CA . ALA A 1 305 ? -6.295 9.913 19.258 1.00 92.25 305 ALA A CA 1
ATOM 2380 C C . ALA A 1 305 ? -5.143 9.343 20.105 1.00 92.25 305 ALA A C 1
ATOM 2382 O O . ALA A 1 305 ? -4.399 10.094 20.738 1.00 92.25 305 ALA A O 1
ATOM 2383 N N . LYS A 1 306 ? -4.963 8.016 20.106 1.00 94.56 306 LYS A N 1
ATOM 2384 C CA . LYS A 1 306 ? -3.859 7.363 20.824 1.00 94.56 306 LYS A CA 1
ATOM 2385 C C . LYS A 1 306 ? -2.504 7.728 20.242 1.00 94.56 306 LYS A C 1
ATOM 2387 O O . LYS A 1 306 ? -1.588 8.054 20.993 1.00 94.56 306 LYS A O 1
ATOM 2392 N N . ALA A 1 307 ? -2.378 7.690 18.921 1.00 91.62 307 ALA A N 1
ATOM 2393 C CA . ALA A 1 307 ? -1.113 8.003 18.285 1.00 91.62 307 ALA A CA 1
ATOM 2394 C C . ALA A 1 307 ? -0.804 9.521 18.327 1.00 91.62 307 ALA A C 1
ATOM 2396 O O . ALA A 1 307 ? 0.359 9.892 18.448 1.00 91.62 307 ALA A O 1
ATOM 2397 N N . GLU A 1 308 ? -1.821 10.390 18.363 1.00 90.31 308 GLU A N 1
ATOM 2398 C CA . GLU A 1 308 ? -1.676 11.835 18.588 1.00 90.31 308 GLU A CA 1
ATOM 2399 C C . GLU A 1 308 ? -1.094 12.085 19.982 1.00 90.31 308 GLU A C 1
ATOM 2401 O O . GLU A 1 308 ? -0.032 12.689 20.117 1.00 90.31 308 GLU A O 1
ATOM 2406 N N . LYS A 1 309 ? -1.721 11.498 21.011 1.00 91.62 309 LYS A N 1
ATOM 2407 C CA . LYS A 1 309 ? -1.247 11.555 22.399 1.00 91.62 309 LYS A CA 1
ATOM 2408 C C . LYS A 1 309 ? 0.172 11.005 22.554 1.00 91.62 309 LYS A C 1
ATOM 2410 O O . LYS A 1 309 ? 0.942 11.512 23.365 1.00 91.62 309 LYS A O 1
ATOM 2415 N N . PHE A 1 310 ? 0.514 9.957 21.809 1.00 90.69 310 PHE A N 1
ATOM 2416 C CA . PHE A 1 310 ? 1.860 9.395 21.810 1.00 90.69 310 PHE A CA 1
ATOM 2417 C C . PHE A 1 310 ? 2.890 10.389 21.270 1.00 90.69 310 PHE A C 1
ATOM 2419 O O . PHE A 1 310 ? 3.888 10.636 21.941 1.00 90.69 310 PHE A O 1
ATOM 2426 N N . PHE A 1 311 ? 2.642 10.994 20.103 1.00 87.25 311 PHE A N 1
ATOM 2427 C CA . PHE A 1 311 ? 3.555 11.993 19.544 1.00 87.25 311 PHE A CA 1
ATOM 2428 C C . PHE A 1 311 ? 3.656 13.245 20.415 1.00 87.25 311 PHE A C 1
ATOM 2430 O O . PHE A 1 311 ? 4.759 13.746 20.602 1.00 87.25 311 PHE A O 1
ATOM 2437 N N . ASP A 1 312 ? 2.551 13.707 20.997 1.00 86.81 312 ASP A N 1
ATOM 2438 C CA . ASP A 1 312 ? 2.555 14.860 21.904 1.00 86.81 312 ASP A CA 1
ATOM 2439 C C . ASP A 1 312 ? 3.315 14.576 23.209 1.00 86.81 312 ASP A C 1
ATOM 2441 O O . ASP A 1 312 ? 3.852 15.490 23.815 1.00 86.81 312 ASP A O 1
ATOM 2445 N N . GLY A 1 313 ? 3.395 13.313 23.645 1.00 85.88 313 GLY A N 1
ATOM 2446 C CA . GLY A 1 313 ? 4.225 12.913 24.785 1.00 85.88 313 GLY A CA 1
ATOM 2447 C C . GLY A 1 313 ? 5.708 12.710 24.450 1.00 85.88 313 GLY A C 1
ATOM 2448 O O . GLY A 1 313 ? 6.525 12.581 25.362 1.00 85.88 313 GLY A O 1
ATOM 2449 N N . LEU A 1 314 ? 6.059 12.627 23.163 1.00 79.94 314 LEU A N 1
ATOM 2450 C CA . LEU A 1 314 ? 7.440 12.496 22.689 1.00 79.94 314 LEU A CA 1
ATOM 2451 C C . LEU A 1 314 ? 8.068 13.831 22.289 1.00 79.94 314 LEU A C 1
ATOM 2453 O O . LEU A 1 314 ? 9.293 13.942 22.318 1.00 79.94 314 LEU A O 1
ATOM 2457 N N . LEU A 1 315 ? 7.245 14.795 21.881 1.00 69.12 315 LEU A N 1
ATOM 2458 C CA . LEU A 1 315 ? 7.659 16.142 21.515 1.00 69.12 315 LEU A CA 1
ATOM 2459 C C . LEU A 1 315 ? 7.592 17.046 22.767 1.00 69.12 315 LEU A C 1
ATOM 2461 O O . LEU A 1 315 ? 6.627 16.932 23.522 1.00 69.12 315 LEU A O 1
ATOM 2465 N N . PRO A 1 316 ? 8.610 17.885 23.024 1.00 58.94 316 PRO A N 1
ATOM 2466 C CA . PRO A 1 316 ? 8.706 18.722 24.223 1.00 58.94 316 PRO A CA 1
ATOM 2467 C C . PRO A 1 316 ? 7.693 19.873 24.290 1.00 58.94 316 PRO A C 1
ATOM 2469 O O . PRO A 1 316 ? 7.239 20.357 23.225 1.00 58.94 316 PRO A O 1
#

Mean predicted aligned error: 5.43 Å

Foldseek 3Di:
DWFWFWDDDPFKIAIDTLVDPQHQWIATLLLKTKHKDWAFFFPDFDPAADEPSRLSVCCSVPPNADVSSVVSLVVCLVVLRYHDPRIWMWMWIDGLQWIKIWTDGNVDIDIDTDRDDDDDWDRYDDDPPNNVRGPDDPLVVVQRVLLRVLLCVLQVVQVVVPGDDPVSQLVSLLDDDAPVVSSHDHNDDQPDQKDKDWARDNPRNQQTWIWIFGARSQLTAIAIAGNLLVDDDPCRSPSVRSVLSVVLCVVQNSDHPCSVVSVVLNVVLVVQLVVLSVVLVVCVVVVNSVVSNVSSNVSRVVSVVVRVVVSVVSHD

Radius of gyration: 19.42 Å; Cα contacts (8 Å, |Δi|>4): 617; chains: 1; bounding box: 57×40×52 Å

pLDDT: mean 87.66, std 9.86, range [49.0, 98.31]

So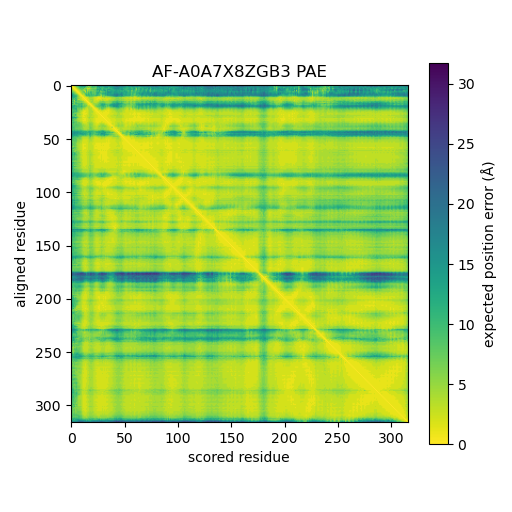lvent-accessible surface area (backbone atoms only — not comparable to full-atom values): 16546 Å² total; per-residue (Å²): 133,88,45,29,21,51,45,74,55,103,46,34,40,31,39,24,42,67,91,44,96,38,35,48,31,32,36,17,64,64,13,22,28,41,37,56,44,63,28,32,39,40,82,76,57,41,95,55,60,46,32,67,34,54,48,50,39,50,34,42,69,72,34,60,39,50,66,55,36,52,53,49,53,52,52,37,31,76,69,58,35,35,19,48,61,56,38,28,32,33,40,41,30,30,28,66,85,42,33,38,44,34,43,37,44,54,83,42,76,43,75,45,82,42,90,73,89,87,86,80,76,57,50,61,62,78,53,83,76,55,37,78,51,49,63,70,52,70,67,56,54,50,25,32,51,48,32,37,49,62,40,44,57,55,47,53,55,32,47,75,74,81,41,79,51,75,65,54,57,53,54,41,48,50,44,85,55,51,52,63,92,80,54,28,47,39,68,47,52,88,83,35,40,56,44,74,52,68,44,48,30,78,84,48,27,43,64,14,32,39,36,40,17,36,4,27,57,73,47,31,60,63,46,72,43,42,57,40,30,81,63,81,61,69,63,43,46,72,20,53,49,19,51,50,15,47,51,50,29,72,74,52,44,91,83,46,87,61,47,66,59,47,52,50,50,38,53,52,48,50,52,53,48,50,58,50,50,52,54,24,50,53,29,46,76,70,72,35,55,70,61,22,24,50,53,44,32,53,49,42,55,50,49,51,54,54,54,48,54,50,52,59,72,73,49,134

Nearest PDB structures (foldseek):
  6sts-assembly2_B  TM=6.852E-01  e=7.596E+00  Homo sapiens
  2mo5-as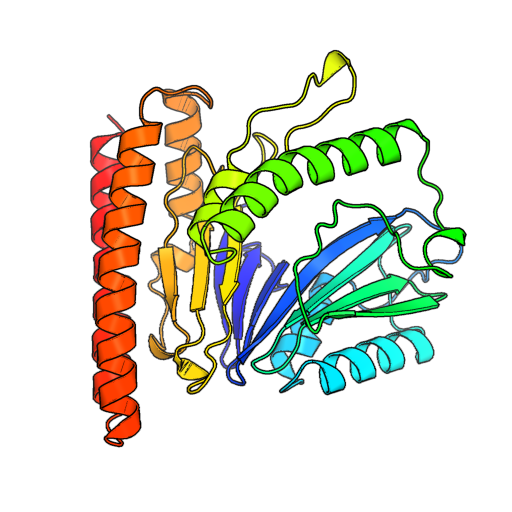sembly1_A  TM=4.067E-01  e=4.698E+00  Homo sapiens
  5b29-assembly1_A  TM=4.673E-01  e=8.452E+00  Homo sapiens
  3i17-assembly1_A  TM=2.721E-01  e=3.233E+00  Homo sapiens